Protein AF-A0A817HCJ9-F1 (afdb_monomer_lite)

Secondary structure (DSSP, 8-state):
--HHHHHHHHHHHHHTTS------TTS-----SSSEEE-TTTHHHHHS--TTSSS----EEEEEEE-TT-HHHHHHHHHHHHHHHHHGGGTTTEEEEEEE--SHHHHTSGGG--SSS-EEEEEEE-SS-EEEEEEPPPPPTT--HHHHHHHHHHHHHHHHHHHHGGGSS----B--SSHHHHHHHS-TT-SEEEEEE-S-HHHHHHHHHHTTTTTTTS-EEEE-GGG-SSSS-EEEEEEE-TT--EEEEE--TTTHHHHHHHHHHHGGGSSSSSGGG-TT-PPPHHHHHHHHHHHIIIIIHHHTTTTHHHHHHHHHHHHHH----HHHHHHHHHHHHHHHT-S---HHHHHHHHHH-TT-

pLDDT: mean 71.86, std 16.97, range [31.81, 92.81]

Structure (mmCIF, N/CA/C/O backbone):
data_AF-A0A817HCJ9-F1
#
_entry.id   AF-A0A817HCJ9-F1
#
loop_
_atom_site.group_PDB
_atom_site.id
_atom_site.type_symbol
_atom_site.label_atom_id
_atom_site.label_alt_id
_atom_site.label_comp_id
_atom_site.label_asym_id
_atom_site.label_entity_id
_atom_site.label_seq_id
_atom_site.pdbx_PDB_ins_code
_atom_site.Cartn_x
_atom_site.Cartn_y
_atom_site.Cartn_z
_atom_site.occupancy
_atom_site.B_iso_or_equiv
_atom_site.auth_seq_id
_atom_site.auth_comp_id
_atom_site.auth_asym_id
_atom_site.auth_atom_id
_atom_site.pdbx_PDB_model_num
ATOM 1 N N . MET A 1 1 ? 49.717 -0.909 -17.049 1.00 44.56 1 MET A N 1
ATOM 2 C CA . MET A 1 1 ? 48.662 -1.810 -17.573 1.00 44.56 1 MET A CA 1
ATOM 3 C C . MET A 1 1 ? 47.883 -2.599 -16.501 1.00 44.56 1 MET A C 1
ATOM 5 O O . MET A 1 1 ? 47.012 -3.367 -16.873 1.00 44.56 1 MET A O 1
ATOM 9 N N . GLN A 1 2 ? 48.100 -2.386 -15.190 1.00 41.34 2 GLN A N 1
ATOM 10 C CA . GLN A 1 2 ? 47.362 -3.084 -14.110 1.00 41.34 2 GLN A CA 1
ATOM 11 C C . GLN A 1 2 ? 46.260 -2.248 -13.424 1.00 41.34 2 GLN A C 1
ATOM 13 O O . GLN A 1 2 ? 45.377 -2.814 -12.793 1.00 41.34 2 GLN A O 1
ATOM 18 N N . PHE A 1 3 ? 46.250 -0.920 -13.587 1.00 32.62 3 PHE A N 1
ATOM 19 C CA . PHE A 1 3 ? 45.269 -0.038 -12.930 1.00 32.62 3 PHE A CA 1
ATOM 20 C C . PHE A 1 3 ? 43.887 0.013 -13.615 1.00 32.62 3 PHE A C 1
ATOM 22 O O . PHE A 1 3 ? 42.903 0.369 -12.975 1.00 32.62 3 PHE A O 1
ATOM 29 N N . SER A 1 4 ? 43.783 -0.389 -14.887 1.00 42.19 4 SER A N 1
ATOM 30 C CA . SER A 1 4 ? 42.514 -0.393 -15.643 1.00 42.19 4 SER A CA 1
ATOM 31 C C . SER A 1 4 ? 41.605 -1.580 -15.282 1.00 42.19 4 SER A C 1
ATOM 33 O O . SER A 1 4 ? 40.386 -1.431 -15.230 1.00 42.19 4 SER A O 1
ATOM 35 N N . TYR A 1 5 ? 42.188 -2.727 -14.919 1.00 38.84 5 TYR A N 1
ATOM 36 C CA . TYR A 1 5 ? 41.435 -3.923 -14.523 1.00 38.84 5 TYR A CA 1
ATOM 37 C C . TYR A 1 5 ? 40.750 -3.787 -13.156 1.00 38.84 5 TYR A C 1
ATOM 39 O O . TYR A 1 5 ? 39.722 -4.417 -12.932 1.00 38.84 5 TYR A O 1
ATOM 47 N N . PHE A 1 6 ? 41.274 -2.937 -12.265 1.00 39.81 6 PHE A N 1
ATOM 48 C CA . PHE A 1 6 ? 40.713 -2.732 -10.925 1.00 39.81 6 PHE A CA 1
ATOM 49 C C . PHE A 1 6 ? 39.457 -1.840 -10.935 1.00 39.81 6 PHE A C 1
ATOM 51 O O . PHE A 1 6 ? 38.554 -2.020 -10.126 1.00 39.81 6 PHE A O 1
ATOM 58 N N . 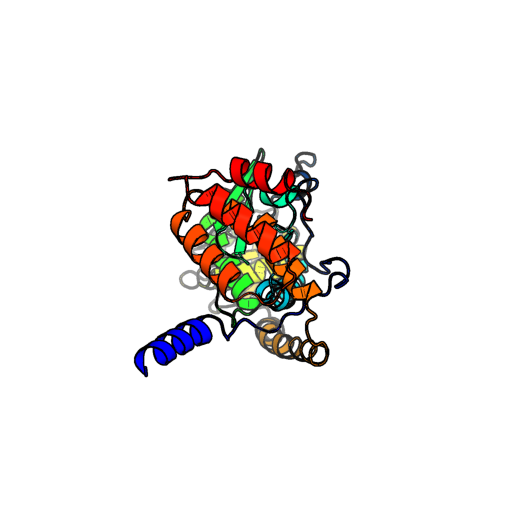TYR A 1 7 ? 39.362 -0.905 -11.888 1.00 43.62 7 TYR A N 1
ATOM 59 C CA . TYR A 1 7 ? 38.146 -0.111 -12.101 1.00 43.62 7 TYR A CA 1
ATOM 60 C C . TYR A 1 7 ? 37.065 -0.911 -12.835 1.00 43.62 7 TYR A C 1
ATOM 62 O O . TYR A 1 7 ? 35.894 -0.830 -12.473 1.00 43.62 7 TYR A O 1
ATOM 70 N N . LEU A 1 8 ? 37.457 -1.742 -13.808 1.00 41.44 8 LEU A N 1
ATOM 71 C CA . LEU A 1 8 ? 36.542 -2.653 -14.498 1.00 41.44 8 LEU A CA 1
ATOM 72 C C . LEU A 1 8 ? 35.922 -3.679 -13.544 1.00 41.44 8 LEU A C 1
ATOM 74 O O . LEU A 1 8 ? 34.732 -3.943 -13.662 1.00 41.44 8 LEU A O 1
ATOM 78 N N . SER A 1 9 ? 36.664 -4.196 -12.559 1.00 40.75 9 SER A N 1
ATOM 79 C CA . SER A 1 9 ? 36.116 -5.116 -11.555 1.00 40.75 9 SER A CA 1
ATOM 80 C C . SER A 1 9 ? 35.215 -4.432 -10.523 1.00 40.75 9 SER A C 1
ATOM 82 O O . SER A 1 9 ? 34.248 -5.046 -10.092 1.00 40.75 9 SER A O 1
ATOM 84 N N . ILE A 1 10 ? 35.447 -3.164 -10.166 1.00 40.31 10 ILE A N 1
ATOM 85 C CA . ILE A 1 10 ? 34.551 -2.409 -9.268 1.00 40.31 10 ILE A CA 1
ATOM 86 C C . ILE A 1 10 ? 33.251 -2.010 -9.984 1.00 40.31 10 ILE A C 1
ATOM 88 O O . ILE A 1 10 ? 32.178 -2.120 -9.397 1.00 40.31 10 ILE A O 1
ATOM 92 N N . VAL A 1 11 ? 33.309 -1.635 -11.267 1.00 44.16 11 VAL A N 1
ATOM 93 C CA . VAL A 1 11 ? 32.104 -1.372 -12.076 1.00 44.16 11 VAL A CA 1
ATOM 94 C C . VAL A 1 11 ? 31.343 -2.672 -12.356 1.00 44.16 11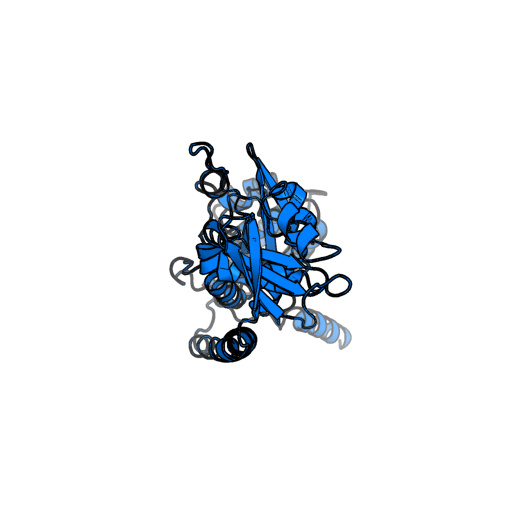 VAL A C 1
ATOM 96 O O . VAL A 1 11 ? 30.121 -2.689 -12.240 1.00 44.16 11 VAL A O 1
ATOM 99 N N . PHE A 1 12 ? 32.035 -3.790 -12.611 1.00 37.22 12 PHE A N 1
ATOM 100 C CA . PHE A 1 12 ? 31.374 -5.093 -12.709 1.00 37.22 12 PHE A CA 1
ATOM 101 C C . PHE A 1 12 ? 30.777 -5.538 -11.371 1.00 37.22 12 PHE A C 1
ATOM 103 O O . PHE A 1 12 ? 29.656 -6.012 -11.379 1.00 37.22 12 PHE A O 1
ATOM 110 N N . LEU A 1 13 ? 31.435 -5.348 -10.223 1.00 34.91 13 LEU A N 1
ATOM 111 C CA . LEU A 1 13 ? 30.906 -5.769 -8.914 1.00 34.91 13 LEU A CA 1
ATOM 112 C C . LEU A 1 13 ? 29.758 -4.886 -8.396 1.00 34.91 13 LEU A C 1
ATOM 114 O O . LEU A 1 13 ? 28.916 -5.368 -7.640 1.00 34.91 13 LEU A O 1
ATOM 118 N N . LEU A 1 14 ? 29.669 -3.628 -8.839 1.00 35.41 14 LEU A N 1
ATOM 119 C CA . LEU A 1 14 ? 28.511 -2.765 -8.571 1.00 35.41 14 LEU A CA 1
ATOM 120 C C . LEU A 1 14 ? 27.296 -3.091 -9.464 1.00 35.41 14 LEU A C 1
ATOM 122 O O . LEU A 1 14 ? 26.185 -2.680 -9.135 1.00 35.41 14 LEU A O 1
ATOM 126 N N . PHE A 1 15 ? 27.473 -3.877 -10.535 1.00 36.66 15 PHE A N 1
ATOM 127 C CA . PHE A 1 15 ? 26.394 -4.311 -11.438 1.00 36.66 15 PHE A CA 1
ATOM 128 C C . PHE A 1 15 ? 26.183 -5.842 -11.507 1.00 36.66 15 PHE A C 1
ATOM 130 O O . PHE A 1 15 ? 25.141 -6.295 -11.983 1.00 36.66 15 PHE A O 1
ATOM 137 N N . SER A 1 16 ? 27.094 -6.670 -10.985 1.00 33.31 16 SER A N 1
ATOM 138 C CA . SER A 1 16 ? 27.064 -8.138 -11.115 1.00 33.31 16 SER A CA 1
ATOM 139 C C . SER A 1 16 ? 26.059 -8.830 -10.200 1.00 33.31 16 SER A C 1
ATOM 141 O O . SER A 1 16 ? 25.868 -10.036 -10.312 1.00 33.31 16 SER A O 1
ATOM 143 N N . SER A 1 17 ? 25.369 -8.103 -9.322 1.00 34.28 17 SER A N 1
ATOM 144 C CA . SER A 1 17 ? 24.214 -8.643 -8.594 1.00 34.28 17 SER A CA 1
ATOM 145 C C . SER A 1 17 ? 22.912 -8.601 -9.409 1.00 34.28 17 SER A C 1
ATOM 147 O O . SER A 1 17 ? 21.870 -9.027 -8.912 1.00 34.28 17 SER A O 1
ATOM 149 N N . SER A 1 18 ? 22.947 -8.111 -10.658 1.00 40.41 18 SER A N 1
ATOM 150 C CA . SER A 1 18 ? 21.739 -7.912 -11.478 1.00 40.41 18 SER A CA 1
ATOM 151 C C . SER A 1 18 ? 21.724 -8.627 -12.835 1.00 40.41 18 SER A C 1
ATOM 153 O O . SER A 1 18 ? 20.709 -8.574 -13.526 1.00 40.41 18 SER A O 1
ATOM 155 N N . TRP A 1 19 ? 22.778 -9.349 -13.220 1.00 36.41 19 TRP A N 1
ATOM 156 C CA . TRP A 1 19 ? 22.837 -10.004 -14.531 1.00 36.41 19 TRP A CA 1
ATOM 157 C C . TRP A 1 19 ? 22.475 -11.484 -14.438 1.00 36.41 19 TRP A C 1
ATOM 159 O O . TRP A 1 19 ? 23.314 -12.329 -14.153 1.00 36.41 19 TRP A O 1
ATOM 169 N N . THR A 1 20 ? 21.191 -11.777 -14.636 1.00 31.81 20 THR A N 1
ATOM 170 C CA . THR A 1 20 ? 20.653 -12.954 -15.354 1.00 31.81 20 THR A CA 1
ATOM 171 C C . THR A 1 20 ? 19.125 -12.894 -15.288 1.00 31.81 20 THR A C 1
ATOM 173 O O . THR A 1 20 ? 18.481 -13.627 -14.547 1.00 31.81 20 THR A O 1
ATOM 176 N N . TYR A 1 21 ? 18.518 -11.995 -16.061 1.00 39.00 21 TYR A N 1
ATOM 177 C CA . TYR A 1 21 ? 17.089 -12.083 -16.362 1.00 39.00 21 TYR A CA 1
ATOM 178 C C . TYR A 1 21 ? 16.913 -11.893 -17.863 1.00 39.00 21 TYR A C 1
ATOM 180 O O . TYR A 1 21 ? 16.885 -10.776 -18.366 1.00 39.00 21 TYR A O 1
ATOM 188 N N . VAL A 1 22 ? 16.857 -13.027 -18.562 1.00 33.59 22 VAL A N 1
ATOM 189 C CA . VAL A 1 22 ? 16.375 -13.126 -19.940 1.00 33.59 22 VAL A CA 1
ATOM 190 C C . VAL A 1 22 ? 14.963 -12.542 -19.970 1.00 33.59 22 VAL A C 1
ATOM 192 O O . VAL A 1 22 ? 14.097 -12.974 -19.202 1.00 33.59 22 VAL A O 1
ATOM 195 N N . VAL A 1 23 ? 14.740 -11.532 -20.808 1.00 37.59 23 VAL A N 1
ATOM 196 C CA . VAL A 1 23 ? 13.413 -10.968 -21.054 1.00 37.59 23 VAL A CA 1
ATOM 197 C C . VAL A 1 23 ? 12.694 -11.931 -21.986 1.00 37.59 23 VAL A C 1
ATOM 199 O O . VAL A 1 23 ? 12.793 -11.826 -23.197 1.00 37.59 23 VAL A O 1
ATOM 202 N N . ASN A 1 24 ? 11.985 -12.905 -21.419 1.00 31.98 24 ASN A N 1
ATOM 203 C CA . ASN A 1 24 ? 11.045 -13.681 -22.209 1.00 31.98 24 ASN A CA 1
ATOM 204 C C . ASN A 1 24 ? 9.806 -12.802 -22.431 1.00 31.98 24 ASN A C 1
ATOM 206 O O . ASN A 1 24 ? 9.039 -12.544 -21.500 1.00 31.98 24 ASN A O 1
ATOM 210 N N . GLU A 1 25 ? 9.620 -12.324 -23.661 1.00 39.34 25 GLU A N 1
ATOM 211 C CA . GLU A 1 25 ? 8.491 -11.483 -24.097 1.00 39.34 25 GLU A CA 1
ATOM 212 C C . GLU A 1 25 ? 7.127 -12.213 -23.991 1.00 39.34 25 GLU A C 1
ATOM 214 O O . GLU A 1 25 ? 6.066 -11.632 -24.208 1.00 39.34 25 GLU A O 1
ATOM 219 N N . GLN A 1 26 ? 7.134 -13.488 -23.574 1.00 38.06 26 GLN A N 1
ATOM 220 C CA . GLN A 1 26 ? 5.953 -14.316 -23.311 1.00 38.06 26 GLN A CA 1
ATOM 221 C C . GLN A 1 26 ? 5.779 -14.765 -21.844 1.00 38.06 26 GLN A C 1
ATOM 223 O O . GLN A 1 26 ? 5.042 -15.720 -21.586 1.00 38.06 26 GLN A O 1
ATOM 228 N N . ASP A 1 27 ? 6.370 -14.078 -20.856 1.00 42.75 27 ASP A N 1
ATOM 229 C CA . ASP A 1 27 ? 5.940 -14.224 -19.453 1.00 42.75 27 ASP A CA 1
ATOM 230 C C . ASP A 1 27 ? 4.506 -13.671 -19.313 1.00 42.75 27 ASP A C 1
ATOM 232 O O . ASP A 1 27 ? 4.279 -12.486 -19.066 1.00 42.75 27 ASP A O 1
ATOM 236 N N . GLY A 1 28 ? 3.529 -14.547 -19.561 1.00 44.19 28 GLY A N 1
ATOM 237 C CA . GLY A 1 28 ? 2.114 -14.242 -19.722 1.00 44.19 28 GLY A CA 1
ATOM 238 C C . GLY A 1 28 ? 1.558 -13.248 -18.708 1.00 44.19 28 GLY A C 1
ATOM 239 O O . GLY A 1 28 ? 1.819 -13.356 -17.514 1.00 44.19 28 GLY A O 1
ATOM 240 N N . LYS A 1 29 ? 0.763 -12.298 -19.225 1.00 52.66 29 LYS A N 1
ATOM 241 C CA . LYS A 1 29 ? -0.114 -11.353 -18.508 1.00 52.66 29 LYS A CA 1
ATOM 242 C C . LYS A 1 29 ? 0.184 -11.264 -17.014 1.00 52.66 29 LYS A C 1
ATOM 244 O O . LYS A 1 29 ? -0.334 -12.059 -16.223 1.00 52.66 29 LYS A O 1
ATOM 249 N N . TRP A 1 30 ? 0.956 -10.247 -16.637 1.00 67.25 30 TRP A N 1
ATOM 250 C CA . TRP A 1 30 ? 1.133 -9.864 -15.244 1.00 67.25 30 TRP A CA 1
ATOM 251 C C . TRP A 1 30 ? -0.237 -9.767 -14.567 1.00 67.25 30 TRP A C 1
ATOM 253 O O . TRP A 1 30 ? -1.057 -8.898 -14.870 1.00 67.25 30 TRP A O 1
ATOM 263 N N . SER A 1 31 ? -0.520 -10.755 -13.726 1.00 78.81 31 SER A N 1
ATOM 264 C CA . SER A 1 31 ? -1.830 -10.969 -13.132 1.00 78.81 31 SER A CA 1
ATOM 265 C C . SER A 1 31 ? -1.696 -10.983 -11.626 1.00 78.81 31 SER A C 1
ATOM 267 O O . SER A 1 31 ? -0.705 -11.465 -11.062 1.00 78.81 31 SER A O 1
ATOM 269 N N . TRP A 1 3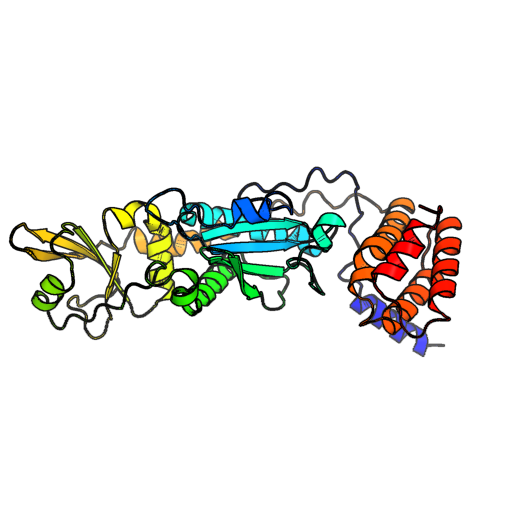2 ? -2.701 -10.400 -10.990 1.00 83.19 32 TRP A N 1
ATOM 270 C CA . TRP A 1 32 ? -2.777 -10.279 -9.551 1.00 83.19 32 TRP A CA 1
ATOM 271 C C . TRP A 1 32 ? -3.924 -11.132 -9.033 1.00 83.19 32 TRP A C 1
ATOM 273 O O . TRP A 1 32 ? -5.047 -11.013 -9.523 1.00 83.19 32 TRP A O 1
ATOM 283 N N . SER A 1 33 ? -3.624 -12.002 -8.074 1.00 85.69 33 SER A N 1
ATOM 284 C CA . SER A 1 33 ? -4.602 -12.918 -7.487 1.00 85.69 33 SER A CA 1
ATOM 285 C C . SER A 1 33 ? -5.322 -12.270 -6.309 1.00 85.69 33 SER A C 1
ATOM 287 O O . SER A 1 33 ? -6.540 -12.384 -6.195 1.00 85.69 33 SER A O 1
ATOM 289 N N . ASN A 1 34 ? -4.579 -11.575 -5.444 1.00 85.06 34 ASN A N 1
ATOM 290 C CA . ASN A 1 34 ? -5.110 -10.984 -4.214 1.00 85.06 34 ASN A CA 1
ATOM 291 C C . ASN A 1 34 ? -5.080 -9.451 -4.229 1.00 85.06 34 ASN A C 1
ATOM 293 O O . ASN A 1 34 ? -5.933 -8.814 -3.609 1.00 85.06 34 ASN A O 1
ATOM 297 N N . ALA A 1 35 ? -4.122 -8.838 -4.931 1.00 89.88 35 ALA A N 1
ATOM 298 C CA . ALA A 1 35 ? -4.092 -7.388 -5.115 1.00 89.88 35 ALA A CA 1
ATOM 299 C C . ALA A 1 35 ? -4.963 -6.967 -6.309 1.00 89.88 35 ALA A C 1
ATOM 301 O O . ALA A 1 35 ? -5.049 -7.662 -7.319 1.00 89.88 35 ALA A O 1
ATOM 302 N N . LYS A 1 36 ? -5.593 -5.792 -6.240 1.00 90.94 36 LYS A N 1
ATOM 303 C CA . LYS A 1 36 ? -6.311 -5.247 -7.399 1.00 90.94 36 LYS A CA 1
ATOM 304 C C . LYS A 1 36 ? -5.322 -4.681 -8.417 1.00 90.94 36 LYS A C 1
ATOM 306 O O . LYS A 1 36 ? -4.589 -3.749 -8.095 1.00 90.94 36 LYS A O 1
ATOM 311 N N . HIS A 1 37 ? -5.366 -5.165 -9.657 1.00 90.81 37 HIS A N 1
ATOM 312 C CA . HIS A 1 37 ? -4.627 -4.532 -10.749 1.00 90.81 37 HIS A CA 1
ATOM 313 C C . HIS A 1 37 ? -5.275 -3.187 -11.114 1.00 90.81 37 HIS A C 1
ATOM 315 O O . HIS A 1 37 ? -6.415 -3.123 -11.588 1.00 90.81 37 HIS A O 1
ATOM 321 N N . LEU A 1 38 ? -4.552 -2.107 -10.848 1.00 89.25 38 LEU A N 1
ATOM 322 C CA . LEU A 1 38 ? -4.937 -0.742 -11.154 1.00 89.25 38 LEU A CA 1
ATOM 323 C C . LEU A 1 38 ? -4.310 -0.309 -12.478 1.00 89.25 38 LEU A C 1
ATOM 325 O O . LEU A 1 38 ? -3.161 -0.618 -12.775 1.00 89.25 38 LEU A O 1
ATOM 329 N N . THR A 1 39 ? -5.092 0.421 -13.258 1.00 87.62 39 THR A N 1
ATOM 330 C CA . THR A 1 39 ? -4.718 0.980 -14.555 1.00 87.62 39 THR A CA 1
ATOM 331 C C . THR A 1 39 ? -5.157 2.434 -14.604 1.00 87.62 39 THR A C 1
ATOM 333 O O . THR A 1 39 ? -6.020 2.856 -13.831 1.00 87.62 39 THR A O 1
ATOM 336 N N . ARG A 1 40 ? -4.644 3.202 -15.567 1.00 84.38 40 ARG A N 1
ATOM 337 C CA . ARG A 1 40 ? -5.089 4.585 -15.783 1.00 84.38 40 ARG A CA 1
ATOM 338 C C . ARG A 1 40 ? -6.610 4.704 -15.940 1.00 84.38 40 ARG A C 1
ATOM 340 O O . ARG A 1 40 ? -7.216 5.615 -15.386 1.00 84.38 40 ARG A O 1
ATOM 347 N N . SER A 1 41 ? -7.238 3.760 -16.644 1.00 84.56 41 SER A N 1
ATOM 348 C CA . SER A 1 41 ? -8.686 3.769 -16.890 1.00 84.56 41 SER A CA 1
ATOM 349 C C . SER A 1 41 ? -9.520 3.454 -15.648 1.00 84.56 41 SER A C 1
ATOM 351 O O . SER A 1 41 ? -10.613 3.996 -15.492 1.00 84.56 41 SER A O 1
ATOM 353 N N . ASN A 1 42 ? -9.025 2.599 -14.747 1.00 86.06 42 ASN A N 1
ATOM 354 C CA . ASN A 1 42 ? -9.781 2.179 -13.569 1.00 86.06 42 ASN A CA 1
ATOM 355 C C . ASN A 1 42 ? -9.372 2.907 -12.277 1.00 86.06 42 ASN A C 1
ATOM 357 O O . ASN A 1 42 ? -10.099 2.791 -11.287 1.00 86.06 42 ASN A O 1
ATOM 361 N N . TRP A 1 43 ? -8.272 3.667 -12.285 1.00 85.12 43 TRP A N 1
ATOM 362 C CA . TRP A 1 43 ? -7.692 4.360 -11.131 1.00 85.12 43 TRP A CA 1
ATOM 363 C C . TRP A 1 43 ? -8.740 5.157 -10.354 1.00 85.12 43 TRP A C 1
ATOM 365 O O . TRP A 1 43 ? -9.075 4.843 -9.209 1.00 85.12 43 TRP A O 1
ATOM 375 N N . THR A 1 44 ? -9.350 6.135 -11.022 1.00 81.56 44 THR A N 1
ATOM 376 C CA . THR A 1 44 ? -10.315 7.048 -10.411 1.00 81.56 44 THR A CA 1
ATOM 377 C C . THR A 1 44 ? -11.552 6.311 -9.903 1.00 81.56 44 THR A C 1
ATOM 379 O O . THR A 1 44 ? -12.012 6.570 -8.795 1.00 81.56 44 THR A O 1
ATOM 382 N N . SER A 1 45 ? -12.079 5.361 -10.682 1.00 81.12 45 SER A N 1
ATOM 383 C CA . SER A 1 45 ? -13.251 4.566 -10.286 1.00 81.12 45 SER A CA 1
ATOM 384 C C . SER A 1 45 ? -12.970 3.620 -9.111 1.00 81.12 45 SER A C 1
ATOM 386 O O . SER A 1 45 ? -13.872 3.300 -8.343 1.00 81.12 45 SER A O 1
ATOM 388 N N . SER A 1 46 ? -11.719 3.178 -8.956 1.00 82.44 46 SER A N 1
ATOM 389 C CA . SER A 1 46 ? -11.312 2.240 -7.911 1.00 82.44 46 SER A CA 1
ATOM 390 C C . SER A 1 46 ? -11.068 2.940 -6.583 1.00 82.44 46 SER A C 1
ATOM 392 O O . SER A 1 46 ? -11.447 2.405 -5.540 1.00 82.44 46 SER A O 1
ATOM 394 N N . LEU A 1 47 ? -10.428 4.111 -6.624 1.00 79.00 47 LEU A N 1
ATOM 395 C CA . LEU A 1 47 ? -9.996 4.817 -5.425 1.00 79.00 47 LEU A CA 1
ATOM 396 C C . LEU A 1 47 ? -11.022 5.827 -4.892 1.00 79.00 47 LEU A C 1
ATOM 398 O O . LEU A 1 47 ? -10.966 6.149 -3.705 1.00 79.00 47 LEU A O 1
ATOM 402 N N . LYS A 1 48 ? -11.960 6.320 -5.713 1.00 69.75 48 LYS A N 1
ATOM 403 C CA . LYS A 1 48 ? -12.999 7.247 -5.236 1.00 69.75 48 LYS A CA 1
ATOM 404 C C . LYS A 1 48 ? -13.892 6.601 -4.175 1.00 69.75 48 LYS A C 1
ATOM 406 O O . LYS A 1 48 ? -14.303 5.444 -4.287 1.00 69.75 48 LYS A O 1
ATOM 411 N N . ALA A 1 49 ? -14.234 7.398 -3.167 1.00 58.53 49 ALA A N 1
ATOM 412 C CA . ALA A 1 49 ? -15.292 7.080 -2.223 1.00 58.53 49 ALA A CA 1
ATOM 413 C C . ALA A 1 49 ? -16.626 6.983 -2.981 1.00 58.53 49 ALA A C 1
ATOM 415 O O . ALA A 1 49 ? -16.969 7.876 -3.756 1.00 58.53 49 ALA A O 1
ATOM 416 N N . ASN A 1 50 ? -17.374 5.894 -2.804 1.00 52.06 50 ASN A N 1
ATOM 417 C CA . ASN A 1 50 ? -18.680 5.777 -3.444 1.00 52.06 50 ASN A CA 1
ATOM 418 C C . ASN A 1 50 ? -19.681 6.671 -2.689 1.00 52.06 50 ASN A C 1
ATOM 420 O O . ASN A 1 50 ? -20.079 6.345 -1.572 1.00 52.06 50 ASN A O 1
ATOM 424 N N . ASN A 1 51 ? -20.061 7.802 -3.290 1.00 46.44 51 ASN A N 1
ATOM 425 C CA . ASN A 1 51 ? -20.981 8.788 -2.702 1.00 46.44 51 ASN A CA 1
ATOM 426 C C . ASN A 1 51 ? -22.462 8.355 -2.770 1.00 46.44 51 ASN A C 1
ATOM 428 O O . ASN A 1 51 ? -23.325 9.033 -2.222 1.00 46.44 51 ASN A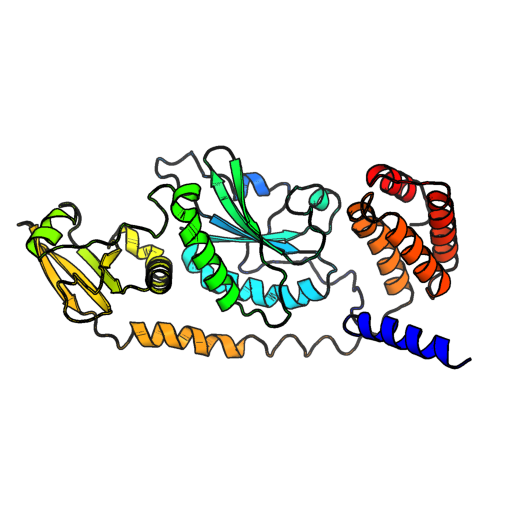 O 1
ATOM 432 N N . ASN A 1 52 ? -22.770 7.223 -3.415 1.00 46.66 52 ASN A N 1
ATOM 433 C CA . ASN A 1 52 ? -24.148 6.809 -3.712 1.00 46.66 52 ASN A CA 1
ATOM 434 C C . ASN A 1 52 ? -24.846 6.038 -2.581 1.00 46.66 52 ASN A C 1
ATOM 436 O O . ASN A 1 52 ? -26.000 5.643 -2.721 1.00 46.66 52 ASN A O 1
ATOM 440 N N . SER A 1 53 ? -24.179 5.823 -1.449 1.00 43.16 53 SER A N 1
ATOM 441 C CA . SER A 1 53 ? -24.799 5.249 -0.255 1.00 43.16 53 SER A CA 1
ATOM 442 C C . SER A 1 53 ? -24.530 6.153 0.935 1.00 43.16 53 SER A C 1
ATOM 444 O O . SER A 1 53 ? -23.382 6.511 1.183 1.00 43.16 53 SER A O 1
ATOM 446 N N . SER A 1 54 ? -25.559 6.443 1.728 1.00 40.47 54 SER A N 1
ATOM 447 C CA . SER A 1 54 ? -25.549 7.194 2.999 1.00 40.47 54 SER A CA 1
ATOM 448 C C . SER A 1 54 ? -24.615 6.637 4.100 1.00 40.47 54 SER A C 1
ATOM 450 O O . SER A 1 54 ? -24.676 7.048 5.257 1.00 40.47 54 SER A O 1
ATOM 452 N N . LYS A 1 55 ? -23.711 5.718 3.745 1.00 45.19 55 LYS A N 1
ATOM 453 C CA . LYS A 1 55 ? -22.546 5.254 4.499 1.00 45.19 55 LYS A CA 1
ATOM 454 C C . LYS A 1 55 ? -21.332 5.347 3.576 1.00 45.19 55 LYS A C 1
ATOM 456 O O . LYS A 1 55 ? -21.104 4.466 2.751 1.00 45.19 55 LYS A O 1
ATOM 461 N N . ILE A 1 56 ? -20.568 6.427 3.698 1.00 49.88 56 ILE A N 1
ATOM 462 C CA . ILE A 1 56 ? -19.345 6.601 2.919 1.00 49.88 56 ILE A CA 1
ATOM 463 C C . ILE A 1 56 ? -18.289 5.629 3.465 1.00 49.88 56 ILE A C 1
ATOM 465 O O . ILE A 1 56 ? -17.761 5.813 4.561 1.00 49.88 56 ILE A O 1
ATOM 469 N N . HIS A 1 57 ? -18.007 4.561 2.719 1.00 53.22 57 HIS A N 1
ATOM 470 C CA . HIS A 1 57 ? -16.916 3.636 3.022 1.00 53.22 57 HIS A CA 1
ATOM 471 C C . HIS A 1 57 ? -15.634 4.126 2.346 1.00 53.22 57 HIS A C 1
ATOM 473 O O . HIS A 1 57 ? -15.302 3.737 1.227 1.00 53.22 57 HIS A O 1
ATOM 479 N N . HIS A 1 58 ? -14.925 5.006 3.043 1.00 70.44 58 HIS A N 1
ATOM 480 C CA . HIS A 1 58 ? -13.532 5.324 2.764 1.00 70.44 58 HIS A CA 1
ATOM 481 C C . HIS A 1 58 ? -12.704 4.078 3.092 1.00 70.44 58 HIS A C 1
ATOM 483 O O . HIS A 1 58 ? -12.783 3.602 4.214 1.00 70.44 58 HIS A O 1
ATOM 489 N N . ALA A 1 59 ? -11.982 3.500 2.135 1.00 78.50 59 ALA A N 1
ATOM 490 C CA . ALA A 1 59 ? -10.945 2.506 2.405 1.00 78.50 59 ALA A CA 1
ATOM 491 C C . ALA A 1 59 ? -9.632 3.021 1.816 1.00 78.50 59 ALA A C 1
ATOM 493 O O . ALA A 1 59 ? -9.601 3.466 0.668 1.00 78.50 59 ALA A O 1
ATOM 494 N N . VAL A 1 60 ? -8.566 2.980 2.603 1.00 84.06 60 VAL A N 1
ATOM 495 C CA . VAL A 1 60 ? -7.229 3.410 2.199 1.00 84.06 60 VAL A CA 1
ATOM 496 C C . VAL A 1 60 ? -6.633 2.351 1.315 1.00 84.06 60 VAL A C 1
ATOM 498 O O . VAL A 1 60 ? -6.824 1.152 1.516 1.00 84.06 60 VAL A O 1
ATOM 501 N N . TRP A 1 61 ? -5.901 2.830 0.330 1.00 88.38 61 TRP A N 1
ATOM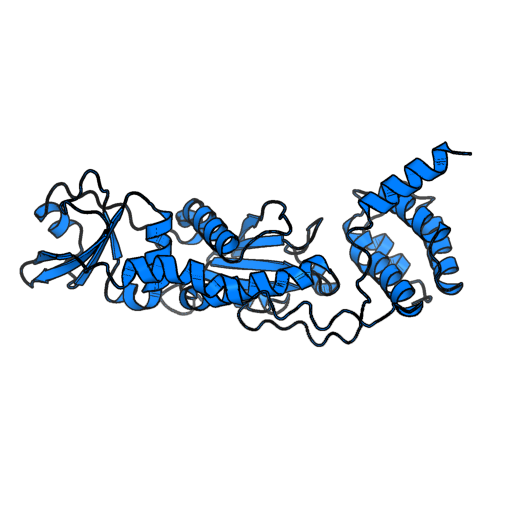 502 C CA . TRP A 1 61 ? -5.259 2.002 -0.656 1.00 88.38 61 TRP A CA 1
ATOM 503 C C . TRP A 1 61 ? -3.774 1.896 -0.362 1.00 88.38 61 TRP A C 1
ATOM 505 O O . TRP A 1 61 ? -3.088 2.910 -0.269 1.00 88.38 61 TRP A O 1
ATOM 515 N N . PHE A 1 62 ? -3.281 0.670 -0.251 1.00 90.62 62 PHE A N 1
ATOM 516 C CA . PHE A 1 62 ? -1.860 0.373 -0.358 1.00 90.62 62 PHE A CA 1
ATOM 517 C C . PHE A 1 62 ? -1.594 -0.043 -1.790 1.00 90.62 62 PHE A C 1
ATOM 519 O O . PHE A 1 62 ? -2.183 -1.013 -2.265 1.00 90.62 62 PHE A O 1
ATOM 526 N N . ILE A 1 63 ? -0.766 0.713 -2.497 1.00 91.62 63 ILE A N 1
ATOM 527 C CA . ILE A 1 63 ? -0.562 0.527 -3.930 1.00 91.62 63 ILE A CA 1
ATOM 528 C C . ILE A 1 63 ? 0.904 0.272 -4.191 1.00 91.62 63 ILE A C 1
ATOM 530 O O . ILE A 1 63 ? 1.742 1.094 -3.841 1.00 91.62 63 ILE A O 1
ATOM 534 N N . TYR A 1 64 ? 1.181 -0.872 -4.802 1.00 91.06 64 TYR A N 1
ATOM 535 C CA . TYR A 1 64 ? 2.499 -1.266 -5.262 1.00 91.06 64 TYR A CA 1
ATOM 536 C C . TYR A 1 64 ? 2.740 -0.795 -6.691 1.00 91.06 64 TYR A C 1
ATOM 538 O O . TYR A 1 64 ? 2.033 -1.196 -7.615 1.00 91.06 64 TYR A O 1
ATOM 546 N N . ASN A 1 65 ? 3.748 0.047 -6.863 1.00 89.44 65 ASN A N 1
ATOM 547 C CA . ASN A 1 65 ? 4.139 0.621 -8.140 1.00 89.44 65 ASN A CA 1
ATOM 548 C C . ASN A 1 65 ? 5.338 -0.158 -8.645 1.00 89.44 65 ASN A C 1
ATOM 550 O O . ASN A 1 65 ? 6.328 -0.346 -7.930 1.00 89.44 65 ASN A O 1
ATOM 554 N N . TYR A 1 66 ? 5.227 -0.657 -9.864 1.00 86.25 66 TYR A N 1
ATOM 555 C CA . TYR A 1 66 ? 6.126 -1.682 -10.362 1.00 86.25 66 TYR A CA 1
ATOM 556 C C . TYR A 1 66 ? 6.238 -1.624 -11.882 1.00 86.25 66 TYR A C 1
ATOM 558 O O . TYR A 1 66 ? 5.459 -0.946 -12.544 1.00 86.25 66 TYR A O 1
ATOM 566 N N . LEU A 1 67 ? 7.246 -2.309 -12.418 1.00 83.38 67 LEU A N 1
ATOM 567 C CA . LEU A 1 67 ? 7.579 -2.324 -13.842 1.00 83.38 67 LEU A CA 1
ATOM 568 C C . LEU A 1 67 ? 7.680 -3.765 -14.359 1.00 83.38 67 LEU A C 1
ATOM 570 O O . LEU A 1 67 ? 8.421 -4.556 -13.772 1.00 83.38 67 LEU A O 1
ATOM 574 N N . ASN A 1 68 ? 6.942 -4.132 -15.412 1.00 80.31 68 ASN A N 1
ATOM 575 C CA . ASN A 1 68 ? 6.725 -5.542 -15.828 1.00 80.31 68 ASN A CA 1
ATOM 576 C C . ASN A 1 68 ? 7.961 -6.336 -16.219 1.00 80.31 68 ASN A C 1
ATOM 578 O O . ASN A 1 68 ? 8.017 -7.557 -16.044 1.00 80.31 68 ASN A O 1
ATOM 582 N N . TYR A 1 69 ? 9.003 -5.620 -16.591 1.00 72.94 69 TYR A N 1
ATOM 583 C CA . TYR A 1 69 ? 10.319 -6.133 -16.925 1.00 72.94 69 TYR A CA 1
ATOM 584 C C . TYR A 1 69 ? 11.301 -6.108 -15.738 1.00 72.94 69 TYR A C 1
ATOM 586 O O . TYR A 1 69 ? 12.325 -6.785 -15.775 1.00 72.94 69 TYR A O 1
ATOM 594 N N . CYS A 1 70 ? 11.019 -5.369 -14.660 1.00 74.88 70 CYS A N 1
ATOM 595 C CA . CYS A 1 70 ? 11.946 -5.181 -13.542 1.00 74.88 70 CYS A CA 1
ATOM 596 C C . CYS A 1 70 ? 12.142 -6.484 -12.749 1.00 74.88 70 CYS A C 1
ATOM 598 O O . CYS A 1 70 ? 11.237 -6.975 -12.069 1.00 74.88 70 CYS A O 1
ATOM 600 N N . GLY A 1 71 ? 13.364 -7.029 -12.780 1.00 67.94 71 GLY A N 1
ATOM 601 C CA . GLY A 1 71 ? 13.705 -8.290 -12.112 1.00 67.94 71 GLY A CA 1
ATOM 602 C C . GLY A 1 71 ? 13.501 -8.259 -10.592 1.00 67.94 71 GLY A C 1
ATOM 603 O O . GLY A 1 71 ? 12.991 -9.219 -10.016 1.00 67.94 71 GLY A O 1
ATOM 604 N N . TYR A 1 72 ? 13.822 -7.141 -9.930 1.00 69.44 72 TYR A N 1
ATOM 605 C CA . TYR A 1 72 ? 13.532 -6.975 -8.499 1.00 69.44 72 TYR A CA 1
ATOM 606 C C . TYR A 1 72 ? 12.020 -6.962 -8.231 1.00 69.44 72 TYR A C 1
ATOM 608 O O . TYR A 1 72 ? 11.543 -7.591 -7.290 1.00 69.44 72 TYR A O 1
ATOM 616 N N . CYS A 1 73 ? 11.246 -6.319 -9.104 1.00 79.44 73 CYS A N 1
ATOM 617 C CA . CYS A 1 73 ? 9.796 -6.236 -9.011 1.00 79.44 73 CYS A CA 1
ATOM 618 C C . CYS A 1 73 ? 9.143 -7.616 -9.191 1.00 79.44 73 CYS A C 1
ATOM 620 O O . CYS A 1 73 ? 8.251 -7.985 -8.430 1.00 79.44 73 CYS A O 1
ATOM 622 N N . LYS A 1 74 ? 9.650 -8.433 -10.127 1.00 78.12 74 LYS A N 1
ATOM 623 C CA . LYS A 1 74 ? 9.232 -9.835 -10.291 1.00 78.12 74 LYS A CA 1
ATOM 624 C C . LYS A 1 74 ? 9.471 -10.658 -9.015 1.00 78.12 74 LYS A C 1
ATOM 626 O O . LYS A 1 74 ? 8.579 -11.402 -8.613 1.00 78.12 74 LYS A O 1
ATOM 631 N N . ARG A 1 75 ? 10.621 -10.488 -8.345 1.00 74.31 75 ARG A N 1
ATOM 632 C CA . ARG A 1 75 ? 10.926 -11.157 -7.060 1.00 74.31 75 ARG A CA 1
ATOM 633 C C . ARG A 1 75 ? 10.062 -10.660 -5.903 1.00 74.31 75 ARG A C 1
ATOM 635 O O . ARG A 1 75 ? 9.704 -11.443 -5.032 1.00 74.31 75 ARG A O 1
ATOM 642 N N . PHE A 1 76 ? 9.709 -9.379 -5.902 1.00 77.44 76 PHE A N 1
ATOM 643 C CA . PHE A 1 76 ? 8.912 -8.774 -4.841 1.00 77.44 76 PHE A CA 1
ATOM 644 C C . PHE A 1 76 ? 7.399 -9.031 -4.987 1.00 77.44 76 PHE A C 1
ATOM 646 O O . PHE A 1 76 ? 6.690 -9.127 -3.987 1.00 77.44 76 PHE A O 1
ATOM 653 N N . LYS A 1 77 ? 6.887 -9.222 -6.211 1.00 82.00 77 LYS A N 1
ATOM 654 C CA . LYS A 1 77 ? 5.479 -9.568 -6.486 1.00 82.00 77 LYS A CA 1
ATOM 655 C C . LYS A 1 77 ? 4.883 -10.629 -5.537 1.00 82.00 77 LYS A C 1
ATOM 657 O O . LYS A 1 77 ? 3.818 -10.355 -4.984 1.00 82.00 77 LYS A O 1
ATOM 662 N N . PRO A 1 78 ? 5.488 -11.819 -5.328 1.00 82.69 78 PRO A N 1
ATOM 663 C CA . PRO A 1 78 ? 4.933 -12.831 -4.420 1.00 82.69 78 PRO A CA 1
ATOM 664 C C . PRO A 1 78 ? 4.835 -12.357 -2.961 1.00 82.69 78 PRO A C 1
ATOM 666 O O . PRO A 1 78 ? 3.898 -12.733 -2.260 1.00 82.69 78 PRO A O 1
ATOM 669 N N . ILE A 1 79 ? 5.750 -11.494 -2.514 1.00 82.19 79 ILE A N 1
ATOM 670 C CA . ILE A 1 79 ? 5.731 -10.901 -1.170 1.00 82.19 79 ILE A CA 1
ATOM 671 C C . ILE A 1 79 ? 4.523 -9.963 -1.040 1.00 82.19 79 ILE A C 1
ATOM 673 O O . ILE A 1 79 ? 3.763 -10.056 -0.075 1.00 82.19 79 ILE A O 1
ATOM 677 N N . TRP A 1 80 ? 4.292 -9.119 -2.051 1.00 87.56 80 TRP A N 1
ATOM 678 C CA . TRP A 1 80 ? 3.126 -8.233 -2.098 1.00 87.56 80 TRP A CA 1
ATOM 679 C C . TRP A 1 80 ? 1.798 -8.996 -2.190 1.00 87.56 80 TRP A C 1
ATOM 681 O O . TRP A 1 80 ? 0.839 -8.647 -1.508 1.00 87.56 80 TRP A O 1
ATOM 691 N N . GLU A 1 81 ? 1.736 -10.066 -2.990 1.00 85.19 81 GLU A N 1
ATOM 692 C CA . GLU A 1 81 ? 0.567 -10.959 -3.073 1.00 85.19 81 GLU A CA 1
ATOM 693 C C . GLU A 1 81 ? 0.234 -11.598 -1.728 1.00 85.19 81 GLU A C 1
ATOM 695 O O . GLU A 1 81 ? -0.930 -11.639 -1.338 1.00 85.19 81 GLU A O 1
ATOM 700 N N . SER A 1 82 ? 1.255 -12.060 -1.006 1.00 82.25 82 SER A N 1
ATOM 701 C CA . SER A 1 82 ? 1.093 -12.621 0.333 1.00 82.25 82 SER A CA 1
ATOM 702 C C . SER A 1 82 ? 0.520 -11.573 1.295 1.00 82.25 82 SER A C 1
ATOM 704 O O . SER A 1 82 ? -0.480 -11.822 1.968 1.00 82.25 82 SER A O 1
ATOM 706 N N . ALA A 1 83 ? 1.056 -10.346 1.281 1.00 83.62 83 ALA A N 1
ATOM 707 C CA . ALA A 1 83 ? 0.511 -9.238 2.069 1.00 83.62 83 ALA A CA 1
ATOM 708 C C . ALA A 1 83 ? -0.951 -8.912 1.690 1.00 83.62 83 ALA A C 1
ATOM 710 O O . ALA A 1 83 ? -1.795 -8.724 2.569 1.00 83.62 83 ALA A O 1
ATOM 711 N N . ALA A 1 84 ? -1.275 -8.905 0.392 1.00 87.81 84 ALA A N 1
ATOM 712 C CA . ALA A 1 84 ? -2.633 -8.722 -0.123 1.00 87.81 84 ALA A CA 1
ATOM 713 C C . ALA A 1 84 ? -3.594 -9.825 0.336 1.00 87.81 84 ALA A C 1
ATOM 715 O O . ALA A 1 84 ? -4.724 -9.530 0.726 1.00 87.81 84 ALA A O 1
ATOM 716 N N . GLN A 1 85 ? -3.138 -11.077 0.357 1.00 84.88 85 GLN A N 1
ATOM 717 C CA . GLN A 1 85 ? -3.918 -12.210 0.842 1.00 84.88 85 GLN A CA 1
ATOM 718 C C . GLN A 1 85 ? -4.253 -12.065 2.332 1.00 84.88 85 GLN A C 1
ATOM 720 O O . GLN A 1 85 ? -5.411 -12.234 2.716 1.00 84.88 85 GLN A O 1
ATOM 725 N N . TYR A 1 86 ? -3.280 -11.689 3.170 1.00 81.69 86 TYR A N 1
ATOM 726 C CA . TYR A 1 86 ? -3.523 -11.433 4.596 1.00 81.69 86 TYR A CA 1
ATOM 727 C C . TYR A 1 86 ? -4.514 -10.287 4.816 1.00 81.69 86 TYR A C 1
ATOM 729 O O . TYR A 1 86 ? -5.421 -10.389 5.644 1.00 81.69 86 TYR A O 1
ATOM 737 N N . ALA A 1 87 ? -4.385 -9.214 4.037 1.00 83.50 87 ALA A N 1
ATOM 738 C CA . ALA A 1 87 ? -5.252 -8.048 4.134 1.00 83.50 87 ALA A CA 1
ATOM 739 C C . ALA A 1 87 ? -6.622 -8.221 3.451 1.00 83.50 87 ALA A C 1
ATOM 741 O O . ALA A 1 87 ? -7.458 -7.321 3.536 1.00 83.50 87 ALA A O 1
ATOM 742 N N . ALA A 1 88 ? -6.910 -9.356 2.803 1.00 82.50 88 ALA A N 1
ATOM 743 C CA . ALA A 1 88 ? -8.178 -9.572 2.098 1.00 82.50 88 ALA A CA 1
ATOM 744 C C . ALA A 1 88 ? -9.398 -9.423 3.030 1.00 82.50 88 ALA A C 1
ATOM 746 O O . ALA A 1 88 ? -10.429 -8.849 2.661 1.00 82.50 88 ALA A O 1
ATOM 747 N N . GLY A 1 89 ? -9.256 -9.871 4.284 1.00 80.62 89 GLY A N 1
ATOM 748 C CA . GLY A 1 89 ? -10.266 -9.708 5.333 1.00 80.62 89 GLY A CA 1
ATOM 749 C C . GLY A 1 89 ? -10.459 -8.264 5.808 1.00 80.62 89 GLY A C 1
ATOM 750 O O . GLY A 1 89 ? -11.429 -7.980 6.505 1.00 80.62 89 GLY A O 1
ATOM 751 N N . TRP A 1 90 ? -9.569 -7.347 5.427 1.00 83.38 90 TRP A N 1
ATOM 752 C CA . TRP A 1 90 ? -9.545 -5.957 5.877 1.00 83.38 90 TRP A CA 1
ATOM 753 C C . TRP A 1 90 ? -10.157 -4.986 4.864 1.00 83.38 90 TRP A C 1
ATOM 755 O O . TRP A 1 90 ? -10.169 -3.790 5.128 1.00 83.38 90 TRP A O 1
ATOM 765 N N . SER A 1 91 ? -10.717 -5.478 3.752 1.00 79.69 91 SER A N 1
ATOM 766 C CA . SER A 1 91 ? -11.251 -4.703 2.608 1.00 79.69 91 SER A CA 1
ATOM 767 C C . SER A 1 91 ? -12.189 -3.534 2.943 1.00 79.69 91 SER A C 1
ATOM 769 O O . SER A 1 91 ? -12.288 -2.577 2.170 1.00 79.69 91 SER A O 1
ATOM 771 N N . ARG A 1 92 ? -12.867 -3.582 4.099 1.00 77.69 92 ARG A N 1
ATOM 772 C CA . ARG A 1 92 ? -13.682 -2.478 4.636 1.00 77.69 92 ARG A CA 1
ATOM 773 C C . ARG A 1 92 ? -12.856 -1.222 4.941 1.00 77.69 92 ARG A C 1
ATOM 775 O O . ARG A 1 92 ? -13.382 -0.117 4.871 1.00 77.69 92 ARG A O 1
ATOM 782 N N . PHE A 1 93 ? -11.605 -1.422 5.320 1.00 79.56 93 PHE A N 1
ATOM 783 C CA . PHE A 1 93 ? -10.684 -0.431 5.855 1.00 79.56 93 PHE A CA 1
ATOM 784 C C . PHE A 1 93 ? -9.462 -0.269 4.939 1.00 79.56 93 PHE A C 1
ATOM 786 O O . PHE A 1 93 ? -9.076 0.846 4.609 1.00 79.56 93 PHE A O 1
ATOM 793 N N . ILE A 1 94 ? -8.875 -1.374 4.486 1.00 83.75 94 ILE A N 1
ATOM 794 C CA . ILE A 1 94 ? -7.652 -1.409 3.681 1.00 83.75 94 ILE A CA 1
ATOM 795 C C . ILE A 1 94 ? -7.946 -2.135 2.382 1.00 83.75 94 ILE A C 1
ATOM 797 O O . ILE A 1 94 ? -8.455 -3.250 2.398 1.00 83.75 94 ILE A O 1
ATOM 801 N N . LYS A 1 95 ? -7.568 -1.540 1.258 1.00 88.31 95 LYS A N 1
ATOM 802 C CA . LYS A 1 95 ? -7.523 -2.203 -0.042 1.00 88.31 95 LYS A CA 1
ATOM 803 C C . LYS A 1 95 ? -6.082 -2.257 -0.518 1.00 88.31 95 LYS A C 1
ATOM 805 O O . LYS A 1 95 ? -5.344 -1.290 -0.363 1.00 88.31 95 LYS A O 1
ATOM 810 N N . ILE A 1 96 ? -5.691 -3.383 -1.101 1.00 91.38 96 ILE A N 1
ATOM 811 C CA . ILE A 1 96 ? -4.348 -3.563 -1.651 1.00 91.38 96 ILE A CA 1
ATOM 812 C C . ILE A 1 96 ? -4.445 -3.621 -3.173 1.00 91.38 96 ILE A C 1
ATOM 814 O O . ILE A 1 96 ? -5.273 -4.341 -3.734 1.00 91.38 96 ILE A O 1
ATOM 818 N N . GLY A 1 97 ? -3.632 -2.810 -3.839 1.00 92.81 97 GLY A N 1
ATOM 819 C CA . GLY A 1 97 ? -3.576 -2.683 -5.285 1.00 92.81 97 GLY A CA 1
ATOM 820 C C . GLY A 1 97 ? -2.147 -2.722 -5.809 1.00 92.81 97 GLY A C 1
ATOM 821 O O . GLY A 1 97 ? -1.181 -2.672 -5.047 1.00 92.81 97 GLY A O 1
ATOM 822 N N . ALA A 1 98 ? -2.030 -2.812 -7.125 1.00 92.50 98 ALA A N 1
ATOM 823 C CA . ALA A 1 98 ? -0.766 -2.735 -7.838 1.00 92.50 98 ALA A CA 1
ATOM 824 C C . ALA A 1 98 ? -0.958 -2.011 -9.172 1.00 92.50 98 ALA A C 1
ATOM 826 O O . ALA A 1 98 ? -1.971 -2.232 -9.834 1.00 92.50 98 ALA A O 1
ATOM 827 N N . TYR A 1 99 ? -0.011 -1.161 -9.561 1.00 91.06 99 TYR A N 1
ATOM 828 C CA . TYR A 1 99 ? -0.091 -0.311 -10.748 1.00 91.06 99 TYR A CA 1
ATOM 829 C C . TYR A 1 99 ? 1.165 -0.451 -11.616 1.00 91.06 99 TYR A C 1
ATOM 831 O O . TYR A 1 99 ? 2.269 -0.147 -11.162 1.00 91.06 99 TYR A O 1
ATOM 839 N N . ASP A 1 100 ? 0.999 -0.939 -12.850 1.00 89.62 100 ASP A N 1
ATOM 840 C CA . ASP A 1 100 ? 2.116 -1.178 -13.771 1.00 89.62 100 ASP A CA 1
ATOM 841 C C . ASP A 1 100 ? 2.530 0.127 -14.458 1.00 89.62 100 ASP A C 1
ATOM 843 O O . ASP A 1 100 ? 1.804 0.664 -15.294 1.00 89.62 100 ASP A O 1
ATOM 847 N N . CYS A 1 101 ? 3.712 0.622 -14.109 1.00 86.44 101 CYS A N 1
ATOM 848 C CA . CYS A 1 101 ? 4.314 1.833 -14.652 1.00 86.44 101 CYS A CA 1
ATOM 849 C C . CYS A 1 101 ? 5.161 1.576 -15.910 1.00 86.44 101 CYS A C 1
ATOM 851 O O . CYS A 1 101 ? 5.880 2.472 -16.349 1.00 86.44 101 CYS A O 1
ATOM 853 N N . ALA A 1 102 ? 5.143 0.365 -16.479 1.00 79.50 102 ALA A N 1
ATOM 854 C CA . ALA A 1 102 ? 5.977 0.010 -17.627 1.00 79.50 102 ALA A CA 1
ATOM 855 C C . ALA A 1 102 ? 5.501 0.613 -18.952 1.00 79.50 102 ALA A C 1
ATOM 857 O O . ALA A 1 102 ? 6.328 0.942 -19.793 1.00 79.50 102 ALA A O 1
ATOM 858 N N . SER A 1 103 ? 4.185 0.738 -19.154 1.00 72.50 103 SER A N 1
ATOM 859 C CA . SER A 1 103 ? 3.646 1.266 -20.414 1.00 72.50 103 SER A CA 1
ATOM 860 C C . SER A 1 103 ? 3.686 2.792 -20.459 1.00 72.50 103 SER A C 1
ATOM 862 O O . SER A 1 103 ? 3.473 3.445 -19.442 1.00 72.50 103 SER A O 1
ATOM 864 N N . GLU A 1 104 ? 3.847 3.347 -21.656 1.00 62.88 104 GLU A N 1
ATOM 865 C CA . GLU A 1 104 ? 3.901 4.790 -21.921 1.00 62.88 104 GLU A CA 1
ATOM 866 C C . GLU A 1 104 ? 2.686 5.553 -21.364 1.00 62.88 104 GLU A C 1
ATOM 868 O O . GLU A 1 104 ? 2.816 6.517 -20.610 1.00 62.88 104 GLU A O 1
ATOM 873 N N . SER A 1 105 ? 1.476 5.060 -21.646 1.00 72.25 105 SER A N 1
ATOM 874 C CA . SER A 1 105 ? 0.245 5.667 -21.123 1.00 72.25 105 SER A CA 1
ATOM 875 C C . SER A 1 105 ? 0.153 5.608 -19.593 1.00 72.25 105 SER A C 1
ATOM 877 O O . SER A 1 105 ? -0.496 6.455 -18.970 1.00 72.25 105 SER A O 1
ATOM 879 N N . ALA A 1 106 ? 0.785 4.608 -18.973 1.00 72.00 106 ALA A N 1
ATOM 880 C CA . ALA A 1 106 ? 0.780 4.430 -17.532 1.00 72.00 106 ALA A CA 1
ATOM 881 C C . ALA A 1 106 ? 1.874 5.254 -16.846 1.00 72.00 106 ALA A C 1
ATOM 883 O O . ALA A 1 106 ? 1.609 5.778 -15.766 1.00 72.00 106 ALA A O 1
ATOM 884 N N . SER A 1 107 ? 3.044 5.417 -17.473 1.00 71.06 107 SER A N 1
ATOM 885 C CA . SER A 1 107 ? 4.187 6.159 -16.930 1.00 71.06 107 SER A CA 1
ATOM 886 C C . SER A 1 107 ? 3.949 7.661 -16.824 1.00 71.06 107 SER A C 1
ATOM 888 O O . SER A 1 107 ? 4.531 8.314 -15.968 1.00 71.06 107 SER A O 1
ATOM 890 N N . GLU A 1 108 ? 3.058 8.211 -17.647 1.00 75.69 108 GLU A N 1
ATOM 891 C CA . GLU A 1 108 ? 2.624 9.609 -17.536 1.00 75.69 108 GLU A CA 1
ATOM 892 C C . GLU A 1 108 ? 1.784 9.894 -16.282 1.00 75.69 108 GLU A C 1
ATOM 894 O O . GLU A 1 108 ? 1.584 11.051 -15.922 1.00 75.69 108 GLU A O 1
ATOM 899 N N . HIS A 1 109 ? 1.245 8.865 -15.623 1.00 81.56 109 HIS A N 1
ATOM 900 C CA . HIS A 1 109 ? 0.452 9.059 -14.417 1.00 81.56 109 HIS A CA 1
ATOM 901 C C . HIS A 1 109 ? 1.361 9.444 -13.240 1.00 81.56 109 HIS A C 1
ATOM 903 O O . HIS A 1 109 ? 2.398 8.824 -13.029 1.00 81.56 109 HIS A O 1
ATOM 909 N N . ASP A 1 110 ? 0.921 10.382 -12.396 1.00 81.88 110 ASP A N 1
ATOM 910 C CA . ASP A 1 110 ? 1.672 10.872 -11.223 1.00 81.88 110 ASP A CA 1
ATOM 911 C C . ASP A 1 110 ? 2.197 9.776 -10.276 1.00 81.88 110 ASP A C 1
ATOM 913 O O . ASP A 1 110 ? 3.180 9.977 -9.569 1.00 81.88 110 ASP A O 1
ATOM 917 N N . ILE A 1 111 ? 1.569 8.595 -10.261 1.00 83.50 111 ILE A N 1
ATOM 918 C CA . ILE A 1 111 ? 2.005 7.452 -9.450 1.00 83.50 111 ILE A CA 1
ATOM 919 C C . ILE A 1 111 ? 3.313 6.816 -9.947 1.00 83.50 111 ILE A C 1
ATOM 921 O O . ILE A 1 111 ? 3.931 6.057 -9.208 1.00 83.50 111 ILE A O 1
ATOM 925 N N . CYS A 1 112 ? 3.738 7.128 -11.170 1.00 84.44 112 CYS A N 1
ATOM 926 C CA . CYS A 1 112 ? 4.906 6.553 -11.830 1.00 84.44 112 CYS A CA 1
ATOM 927 C C . CYS A 1 112 ? 6.091 7.523 -11.945 1.00 84.44 112 CYS A C 1
ATOM 929 O O . CYS A 1 112 ? 7.056 7.240 -12.656 1.00 84.44 112 CYS A O 1
ATOM 931 N N . GLN A 1 113 ? 6.055 8.652 -11.233 1.00 80.31 113 GLN A N 1
ATOM 932 C CA . GLN A 1 113 ? 7.113 9.673 -11.254 1.00 80.31 113 GLN A CA 1
ATOM 933 C C . GLN A 1 113 ? 8.328 9.301 -10.380 1.00 80.31 113 GLN A C 1
ATOM 935 O O . GLN A 1 113 ? 9.029 10.166 -9.858 1.00 80.31 113 GLN A O 1
ATOM 940 N N . ASP A 1 114 ? 8.565 8.001 -10.204 1.00 74.56 114 ASP A N 1
ATOM 941 C CA . ASP A 1 114 ? 9.634 7.461 -9.378 1.00 74.56 114 ASP A CA 1
ATOM 942 C C . ASP A 1 114 ? 10.946 7.283 -10.113 1.00 74.56 114 ASP A C 1
ATOM 944 O O . ASP A 1 114 ? 11.011 6.752 -11.223 1.00 74.56 114 ASP A O 1
ATOM 948 N N . ASP A 1 115 ? 12.021 7.589 -9.395 1.00 68.69 115 ASP A N 1
ATOM 949 C CA . ASP A 1 115 ? 13.375 7.327 -9.851 1.00 68.69 115 ASP A CA 1
ATOM 950 C C . ASP A 1 115 ? 13.802 5.859 -9.712 1.00 68.69 115 ASP A C 1
ATOM 952 O O . ASP A 1 115 ? 14.805 5.462 -10.311 1.00 68.69 115 ASP A O 1
ATOM 956 N N . ALA A 1 116 ? 13.088 5.052 -8.926 1.00 73.62 116 ALA A N 1
ATOM 957 C CA . ALA A 1 116 ? 13.417 3.650 -8.698 1.00 73.62 116 ALA A CA 1
ATOM 958 C C . ALA A 1 116 ? 12.171 2.827 -8.375 1.00 73.62 116 ALA A C 1
ATOM 960 O O . ALA A 1 116 ? 11.273 3.300 -7.684 1.00 73.62 116 ALA A O 1
ATOM 961 N N . TYR A 1 117 ? 12.177 1.566 -8.799 1.00 78.44 117 TYR A N 1
ATOM 962 C CA . TYR A 1 117 ? 11.096 0.615 -8.569 1.00 78.44 117 TYR A CA 1
ATOM 963 C C . TYR A 1 117 ? 11.616 -0.676 -7.920 1.00 78.44 117 TYR A C 1
ATOM 965 O O . TYR A 1 117 ? 12.762 -1.066 -8.156 1.00 78.44 117 TYR A O 1
ATOM 973 N N . PRO A 1 118 ? 10.765 -1.383 -7.164 1.00 81.12 118 PRO A N 1
ATOM 974 C CA . PRO A 1 118 ? 9.397 -1.007 -6.845 1.00 81.12 118 PRO A CA 1
ATOM 975 C C . PRO A 1 118 ? 9.299 0.054 -5.745 1.00 81.12 118 PRO A C 1
ATOM 977 O O . PRO A 1 118 ? 10.201 0.194 -4.924 1.00 81.12 118 PRO A O 1
ATOM 980 N N . GLN A 1 119 ? 8.151 0.725 -5.701 1.00 83.12 119 GLN A N 1
ATOM 981 C CA . GLN A 1 119 ? 7.701 1.511 -4.550 1.00 83.12 119 GLN A CA 1
ATOM 982 C C . GLN A 1 119 ? 6.357 0.971 -4.073 1.00 83.12 119 GLN A C 1
ATOM 984 O O . GLN A 1 119 ? 5.630 0.332 -4.836 1.00 83.12 119 GLN A O 1
ATOM 989 N N . TRP A 1 120 ? 5.979 1.257 -2.833 1.00 87.12 120 TRP A N 1
ATOM 990 C CA . TRP A 1 120 ? 4.579 1.161 -2.442 1.00 87.12 120 TRP A CA 1
ATOM 991 C C . TRP A 1 120 ? 4.137 2.416 -1.709 1.00 87.12 120 TRP A C 1
ATOM 993 O O . TRP A 1 120 ? 4.903 3.064 -1.003 1.00 87.12 120 TRP A O 1
ATOM 1003 N N . ARG A 1 121 ? 2.863 2.755 -1.849 1.00 87.31 121 ARG A N 1
ATOM 1004 C CA . ARG A 1 121 ? 2.313 4.017 -1.367 1.00 87.31 121 ARG A CA 1
ATOM 1005 C C . ARG A 1 121 ? 0.990 3.829 -0.670 1.00 87.31 121 ARG A C 1
ATOM 1007 O O . ARG A 1 121 ? 0.233 2.911 -0.981 1.00 87.31 121 ARG A O 1
ATOM 1014 N N . ILE A 1 122 ? 0.701 4.747 0.242 1.00 87.25 122 ILE A N 1
ATOM 1015 C CA . ILE A 1 122 ? -0.580 4.823 0.933 1.00 87.25 122 ILE A CA 1
ATOM 1016 C C . ILE A 1 122 ? -1.386 5.973 0.337 1.00 87.25 122 ILE A C 1
ATOM 1018 O O . ILE A 1 122 ? -0.954 7.122 0.398 1.00 87.25 122 ILE A O 1
ATOM 1022 N N . TYR A 1 123 ? -2.568 5.670 -0.194 1.00 86.25 123 TYR A N 1
ATOM 1023 C CA . TYR A 1 123 ? -3.496 6.650 -0.750 1.00 86.25 123 TYR A CA 1
ATOM 1024 C C . TYR A 1 123 ? -4.775 6.732 0.066 1.00 86.25 123 TYR A C 1
ATOM 1026 O O . TYR A 1 123 ? -5.407 5.718 0.381 1.00 86.25 123 TYR A O 1
ATOM 1034 N N . CYS A 1 124 ? -5.185 7.962 0.352 1.00 80.75 124 CYS A N 1
ATOM 1035 C CA . CYS A 1 124 ? -6.397 8.243 1.098 1.00 80.75 124 CYS A CA 1
ATOM 1036 C C . CYS A 1 124 ? -7.556 8.601 0.166 1.00 80.75 124 CYS A C 1
ATOM 1038 O O . CYS A 1 124 ? -7.381 9.431 -0.732 1.00 80.75 124 CYS A O 1
ATOM 1040 N N . PRO A 1 125 ? -8.738 7.993 0.364 1.00 71.81 125 PRO A N 1
ATOM 1041 C CA . PRO A 1 125 ? -9.938 8.370 -0.365 1.00 71.81 125 PRO A CA 1
ATOM 1042 C C . PRO A 1 125 ? -10.512 9.651 0.252 1.00 71.81 125 PRO A C 1
ATOM 1044 O O . PRO A 1 125 ? -11.023 9.636 1.368 1.00 71.81 125 PRO A O 1
ATOM 1047 N N . LEU A 1 126 ? -10.440 10.767 -0.467 1.00 66.62 126 LEU A N 1
ATOM 1048 C CA . LEU A 1 126 ? -11.152 11.994 -0.114 1.00 66.62 126 LEU A CA 1
ATOM 1049 C C . LEU A 1 126 ? -12.410 12.104 -0.984 1.00 66.62 126 LEU A C 1
ATOM 1051 O O . LEU A 1 126 ? -12.470 11.566 -2.092 1.00 66.62 126 LEU A O 1
ATOM 1055 N N . THR A 1 127 ? -13.424 12.814 -0.487 1.00 57.59 127 THR A N 1
ATOM 1056 C CA . THR A 1 127 ? -14.741 12.966 -1.139 1.00 57.59 127 THR A CA 1
ATOM 1057 C C . THR A 1 127 ? -14.652 13.449 -2.591 1.00 57.59 127 THR A C 1
ATOM 1059 O O . THR A 1 127 ? -15.513 13.090 -3.393 1.00 57.59 127 THR A O 1
ATOM 1062 N N . ASN A 1 128 ? -13.586 14.184 -2.940 1.00 57.66 128 ASN A N 1
ATOM 1063 C CA . ASN A 1 128 ? -13.359 14.748 -4.273 1.00 57.66 128 ASN A CA 1
ATOM 1064 C C . ASN A 1 128 ? -11.999 14.395 -4.908 1.00 57.66 128 ASN A C 1
ATOM 1066 O O . ASN A 1 128 ? -11.772 14.739 -6.067 1.00 57.66 128 ASN A O 1
ATOM 1070 N N . SER A 1 129 ? -11.087 13.727 -4.195 1.00 58.56 129 SER A N 1
ATOM 1071 C CA . SER A 1 129 ? -9.737 13.436 -4.701 1.00 58.56 129 SER A CA 1
ATOM 1072 C C . SER A 1 129 ? -9.074 12.261 -3.980 1.00 58.56 129 SER A C 1
ATOM 1074 O O . SER A 1 129 ? -9.550 11.771 -2.962 1.00 58.56 129 SER A O 1
ATOM 1076 N N . THR A 1 130 ? -7.963 11.776 -4.525 1.00 69.62 130 THR A N 1
ATOM 1077 C CA . THR A 1 130 ? -7.102 10.788 -3.870 1.00 69.62 130 THR A CA 1
ATOM 1078 C C . THR A 1 130 ? -5.809 11.477 -3.487 1.00 69.62 130 THR A C 1
ATOM 1080 O O . THR A 1 130 ? -5.135 12.009 -4.367 1.00 69.62 130 THR A O 1
ATOM 1083 N N . GLN A 1 131 ? -5.453 11.474 -2.206 1.00 76.62 131 GLN A N 1
ATOM 1084 C CA . GLN A 1 131 ? -4.208 12.086 -1.743 1.00 76.62 131 GLN A CA 1
ATOM 1085 C C . GLN A 1 131 ? -3.170 11.004 -1.451 1.00 76.62 131 GLN A C 1
ATOM 1087 O O . GLN A 1 131 ? -3.462 10.043 -0.736 1.00 76.62 131 GLN A O 1
ATOM 1092 N N . LEU A 1 132 ? -1.957 11.175 -1.985 1.00 76.44 132 LEU A N 1
ATOM 1093 C CA . LEU A 1 132 ? -0.795 10.417 -1.533 1.00 76.44 132 LEU A CA 1
ATOM 1094 C C . LEU A 1 132 ? -0.483 10.826 -0.093 1.00 76.44 132 LEU A C 1
ATOM 1096 O O . LEU A 1 132 ? -0.194 11.991 0.173 1.00 76.44 132 LEU A O 1
ATOM 1100 N N . ALA A 1 133 ? -0.561 9.873 0.827 1.00 68.00 133 ALA A N 1
ATOM 1101 C CA . ALA A 1 133 ? -0.343 10.119 2.244 1.00 68.00 133 ALA A CA 1
ATOM 1102 C C . ALA A 1 133 ? 1.048 9.677 2.713 1.00 68.00 133 ALA A C 1
ATOM 1104 O O . ALA A 1 133 ? 1.637 10.339 3.562 1.00 68.00 133 ALA A O 1
ATOM 1105 N N . PHE A 1 134 ? 1.586 8.587 2.154 1.00 75.75 134 PHE A N 1
ATOM 1106 C CA . PHE A 1 134 ? 2.956 8.145 2.424 1.00 75.75 134 PHE A CA 1
ATOM 1107 C C . PHE A 1 134 ? 3.588 7.452 1.230 1.00 75.75 134 PHE A C 1
ATOM 1109 O O . PHE A 1 134 ? 2.923 6.678 0.538 1.00 75.75 134 PHE A O 1
ATOM 1116 N N . ASP A 1 135 ? 4.892 7.672 1.096 1.00 73.62 135 ASP A N 1
ATOM 1117 C CA . ASP A 1 135 ? 5.780 6.869 0.268 1.00 73.62 135 ASP A CA 1
ATOM 1118 C C . ASP A 1 135 ? 6.519 5.819 1.099 1.00 73.62 135 ASP A C 1
ATOM 1120 O O . ASP A 1 135 ? 6.720 6.009 2.307 1.00 73.62 135 ASP A O 1
ATOM 1124 N N . SER A 1 136 ? 6.900 4.714 0.462 1.00 71.25 136 SER A N 1
ATOM 1125 C CA . SER A 1 136 ? 7.771 3.723 1.080 1.00 71.25 136 SER A CA 1
ATOM 1126 C C . SER A 1 136 ? 9.189 4.260 1.197 1.00 71.25 136 SER A C 1
ATOM 1128 O O . SER A 1 136 ? 9.706 4.895 0.282 1.00 71.25 136 SER A O 1
ATOM 1130 N N . ASP A 1 137 ? 9.847 3.958 2.313 1.00 65.31 137 ASP A N 1
ATOM 1131 C CA . ASP A 1 137 ? 11.294 4.135 2.410 1.00 65.31 137 ASP A CA 1
ATOM 1132 C C . ASP A 1 137 ? 11.990 3.135 1.455 1.00 65.31 137 ASP A C 1
ATOM 1134 O O . ASP A 1 137 ? 11.428 2.081 1.141 1.00 65.31 137 ASP A O 1
ATOM 1138 N N . ARG A 1 138 ? 13.204 3.451 0.976 1.00 55.09 138 ARG A N 1
ATOM 1139 C CA . ARG A 1 138 ? 13.949 2.608 0.017 1.00 55.09 138 ARG A CA 1
ATOM 1140 C C . ARG A 1 138 ? 14.123 1.193 0.587 1.00 55.09 138 ARG A C 1
ATOM 1142 O O . ARG A 1 138 ? 14.739 1.020 1.635 1.00 55.09 138 ARG A O 1
ATOM 1149 N N . GLN A 1 139 ? 13.561 0.200 -0.095 1.00 59.22 139 GLN A N 1
ATOM 1150 C CA . GLN A 1 139 ? 13.448 -1.164 0.424 1.00 59.22 139 GLN A CA 1
ATOM 1151 C C . GLN A 1 139 ? 14.733 -1.971 0.238 1.00 59.22 139 GLN A C 1
ATOM 1153 O O . GLN A 1 139 ? 15.468 -1.799 -0.736 1.00 59.22 139 GLN A O 1
ATOM 1158 N N . THR A 1 140 ? 14.945 -2.911 1.153 1.00 49.19 140 THR A N 1
ATOM 1159 C CA . THR A 1 140 ? 15.983 -3.940 1.093 1.00 49.19 140 THR A CA 1
ATOM 1160 C C . THR A 1 140 ? 15.369 -5.291 0.695 1.00 49.19 140 THR A C 1
ATOM 1162 O O . THR A 1 140 ? 14.172 -5.535 0.889 1.00 49.19 140 THR A O 1
ATOM 1165 N N . ALA A 1 141 ? 16.180 -6.166 0.088 1.00 47.41 141 ALA A N 1
ATOM 1166 C CA . ALA A 1 141 ? 15.756 -7.439 -0.518 1.00 47.41 141 ALA A CA 1
ATOM 1167 C C . ALA A 1 141 ? 15.139 -8.463 0.463 1.00 47.41 141 ALA A C 1
ATOM 1169 O O . ALA A 1 141 ? 14.641 -9.500 0.036 1.00 47.41 141 ALA A O 1
ATOM 1170 N N . ASP A 1 142 ? 15.172 -8.177 1.761 1.00 58.53 142 ASP A N 1
ATOM 1171 C CA . ASP A 1 142 ? 14.739 -9.003 2.890 1.00 58.53 142 ASP A CA 1
ATOM 1172 C C . ASP A 1 142 ? 13.365 -8.611 3.466 1.00 58.53 142 ASP A C 1
ATOM 1174 O O . ASP A 1 142 ? 12.924 -9.200 4.455 1.00 58.53 142 ASP A O 1
ATOM 1178 N N . THR A 1 143 ? 12.671 -7.647 2.853 1.00 68.25 143 THR A N 1
ATOM 1179 C CA . THR A 1 143 ? 11.334 -7.207 3.286 1.00 68.25 143 THR A CA 1
ATOM 1180 C C . THR A 1 143 ? 10.344 -8.378 3.327 1.00 68.25 143 THR A C 1
ATOM 1182 O O . THR A 1 143 ? 10.106 -9.028 2.307 1.00 68.25 143 THR A O 1
ATOM 1185 N N . LYS A 1 144 ? 9.701 -8.615 4.478 1.00 71.31 144 LYS A N 1
ATOM 1186 C CA . LYS A 1 144 ? 8.674 -9.660 4.633 1.00 71.31 144 LYS A CA 1
ATOM 1187 C C . LYS A 1 144 ? 7.256 -9.114 4.436 1.00 71.31 144 LYS A C 1
ATOM 1189 O O . LYS A 1 144 ? 7.029 -7.924 4.670 1.00 71.31 144 LYS A O 1
ATOM 1194 N N . PRO A 1 145 ? 6.270 -9.962 4.078 1.00 72.81 145 PRO A N 1
ATOM 1195 C CA . PRO A 1 145 ? 4.872 -9.540 3.963 1.00 72.81 145 PRO A CA 1
ATOM 1196 C C . PRO A 1 145 ? 4.341 -8.857 5.234 1.00 72.81 145 PRO A C 1
ATOM 1198 O O . PRO A 1 145 ? 3.631 -7.856 5.161 1.00 72.81 145 PRO A O 1
ATOM 1201 N N . GLU A 1 146 ? 4.720 -9.360 6.409 1.00 71.44 146 GLU A N 1
ATOM 1202 C CA . GLU A 1 146 ? 4.317 -8.801 7.706 1.00 71.44 146 GLU A CA 1
ATOM 1203 C C . GLU A 1 146 ? 4.849 -7.387 7.916 1.00 71.44 146 GLU A C 1
ATOM 1205 O O . GLU A 1 146 ? 4.126 -6.529 8.424 1.00 71.44 146 GLU A O 1
ATOM 1210 N N . ASP A 1 147 ? 6.093 -7.133 7.513 1.00 77.25 147 ASP A N 1
ATOM 1211 C CA . ASP A 1 147 ? 6.735 -5.834 7.687 1.00 77.25 147 ASP A CA 1
ATOM 1212 C C . ASP A 1 147 ? 6.018 -4.770 6.856 1.00 77.25 147 ASP A C 1
ATOM 1214 O O . ASP A 1 147 ? 5.792 -3.662 7.344 1.00 77.25 147 ASP A O 1
ATOM 1218 N N . ILE A 1 148 ? 5.554 -5.135 5.654 1.00 80.69 148 ILE A N 1
ATOM 1219 C CA . ILE A 1 148 ? 4.722 -4.277 4.800 1.00 80.69 148 ILE A CA 1
ATOM 1220 C C . ILE A 1 148 ? 3.443 -3.889 5.541 1.00 80.69 148 ILE A C 1
ATOM 1222 O O . ILE A 1 148 ? 3.103 -2.706 5.627 1.00 80.69 148 ILE A O 1
ATOM 1226 N N . LEU A 1 149 ? 2.729 -4.865 6.107 1.00 81.62 149 LEU A N 1
ATOM 1227 C CA . LEU A 1 149 ? 1.458 -4.617 6.789 1.00 81.62 149 LEU A CA 1
ATOM 1228 C C . LEU A 1 149 ? 1.655 -3.831 8.090 1.00 81.62 149 LEU A C 1
ATOM 1230 O O . LEU A 1 149 ? 0.923 -2.875 8.339 1.00 81.62 149 LEU A O 1
ATOM 1234 N N . ILE A 1 150 ? 2.665 -4.172 8.894 1.00 80.00 150 ILE A N 1
ATOM 1235 C CA . ILE A 1 150 ? 3.000 -3.467 10.139 1.00 80.00 150 ILE A CA 1
ATOM 1236 C C . ILE A 1 150 ? 3.402 -2.024 9.845 1.00 80.00 150 ILE A C 1
ATOM 1238 O O . ILE A 1 150 ? 2.894 -1.104 10.493 1.00 80.00 150 ILE A O 1
ATOM 1242 N N . TRP A 1 151 ? 4.298 -1.810 8.878 1.00 83.12 151 TRP A N 1
ATOM 1243 C CA . TRP A 1 151 ? 4.700 -0.475 8.442 1.00 83.12 151 TRP A CA 1
ATOM 1244 C C . TRP A 1 151 ? 3.477 0.323 8.007 1.00 83.12 151 TRP A C 1
ATOM 1246 O O . TRP A 1 151 ? 3.264 1.440 8.485 1.00 83.12 151 TRP A O 1
ATOM 1256 N N . SER A 1 152 ? 2.621 -0.290 7.189 1.00 81.38 152 SER A N 1
ATOM 1257 C CA . SER A 1 152 ? 1.444 0.380 6.658 1.00 81.38 152 SER A CA 1
ATOM 1258 C C . SER A 1 152 ? 0.468 0.760 7.769 1.00 81.38 152 SER A C 1
ATOM 1260 O O . SER A 1 152 ? 0.069 1.916 7.848 1.00 81.38 152 SER A O 1
ATOM 1262 N N . ILE A 1 153 ? 0.160 -0.145 8.704 1.00 82.00 153 ILE A N 1
ATOM 1263 C CA . ILE A 1 153 ? -0.725 0.140 9.846 1.00 82.00 153 ILE A CA 1
ATOM 1264 C C . ILE A 1 153 ? -0.138 1.235 10.745 1.00 82.00 153 ILE A C 1
ATOM 1266 O O . ILE A 1 153 ? -0.856 2.154 11.143 1.00 82.00 153 ILE A O 1
ATOM 1270 N N . LYS A 1 154 ? 1.170 1.199 11.031 1.00 81.94 154 LYS A N 1
ATOM 1271 C CA . LYS A 1 154 ? 1.842 2.249 11.816 1.00 81.94 154 LYS A CA 1
ATOM 1272 C C . LYS A 1 154 ? 1.714 3.616 11.152 1.00 81.94 154 LYS A C 1
ATOM 1274 O O . LYS A 1 154 ? 1.407 4.594 11.831 1.00 81.94 154 LYS A O 1
ATOM 1279 N N . LYS A 1 155 ? 1.957 3.698 9.843 1.00 83.88 155 LYS A N 1
ATOM 1280 C CA . LYS A 1 155 ? 1.824 4.942 9.072 1.00 83.88 155 LYS A CA 1
ATOM 1281 C C . LYS A 1 155 ? 0.368 5.401 9.047 1.00 83.88 155 LYS A C 1
ATOM 1283 O O . LYS A 1 155 ? 0.090 6.550 9.372 1.00 83.88 155 LYS A O 1
ATOM 1288 N N . MET A 1 156 ? -0.562 4.488 8.793 1.00 79.88 156 MET A N 1
ATOM 1289 C CA . MET A 1 156 ? -1.998 4.748 8.824 1.00 79.88 156 MET A CA 1
ATOM 1290 C C . MET A 1 156 ? -2.488 5.317 10.154 1.00 79.88 156 MET A C 1
ATOM 1292 O O . MET A 1 156 ? -3.235 6.289 10.147 1.00 79.88 156 MET A O 1
ATOM 1296 N N . ASN A 1 157 ? -2.035 4.784 11.290 1.00 79.44 157 ASN A N 1
ATOM 1297 C CA . ASN A 1 157 ? -2.395 5.314 12.607 1.00 79.44 157 ASN A CA 1
ATOM 1298 C C . ASN A 1 157 ? -1.965 6.783 12.793 1.00 79.44 157 ASN A C 1
ATOM 1300 O O . ASN A 1 157 ? -2.609 7.505 13.546 1.00 79.44 157 ASN A O 1
ATOM 1304 N N . LYS A 1 158 ? -0.935 7.262 12.077 1.00 80.19 158 LYS A N 1
ATOM 1305 C CA . LYS A 1 158 ? -0.523 8.679 12.109 1.00 80.19 158 LYS A CA 1
ATOM 1306 C C . LYS A 1 158 ? -1.441 9.596 11.294 1.00 80.19 158 LYS A C 1
ATOM 1308 O O . LYS A 1 158 ? -1.635 10.743 11.674 1.00 80.19 158 LYS A O 1
ATOM 1313 N N . ILE A 1 159 ? -1.995 9.104 10.185 1.00 74.62 159 ILE A N 1
ATOM 1314 C CA . ILE A 1 159 ? -2.817 9.887 9.231 1.00 74.62 159 ILE A CA 1
ATOM 1315 C C . ILE A 1 159 ? -4.312 9.577 9.325 1.00 74.62 159 ILE A C 1
ATOM 1317 O O . ILE A 1 159 ? -5.112 10.105 8.556 1.00 74.62 159 ILE A O 1
ATOM 1321 N N . ALA A 1 160 ? -4.703 8.720 10.265 1.00 71.75 160 ALA A N 1
ATOM 1322 C CA . ALA A 1 160 ? -6.058 8.223 10.458 1.00 71.75 160 ALA A CA 1
ATOM 1323 C C . ALA A 1 160 ? -7.112 9.341 10.417 1.00 71.75 160 ALA A C 1
ATOM 1325 O O . ALA A 1 160 ? -8.079 9.261 9.658 1.00 71.75 160 ALA A O 1
ATOM 1326 N N . HIS A 1 161 ? -6.879 10.419 11.170 1.00 70.62 161 HIS A N 1
ATOM 1327 C CA . HIS A 1 161 ? -7.778 11.571 11.231 1.00 70.62 161 HIS A CA 1
ATOM 1328 C C . HIS A 1 161 ? -7.896 12.322 9.900 1.00 70.62 161 HIS A C 1
ATOM 1330 O O . HIS A 1 161 ? -8.975 12.808 9.574 1.00 70.62 161 HIS A O 1
ATOM 1336 N N . GLN A 1 162 ? -6.817 12.386 9.118 1.00 73.69 162 GLN A N 1
ATOM 1337 C CA . GLN A 1 162 ? -6.793 13.067 7.820 1.00 73.69 162 GLN A CA 1
ATOM 1338 C C . GLN A 1 162 ? -7.535 12.254 6.752 1.00 73.69 162 GLN A C 1
ATOM 1340 O O . GLN A 1 162 ? -8.260 12.813 5.938 1.00 73.69 162 GLN A O 1
ATOM 1345 N N . CYS A 1 163 ? -7.392 10.928 6.784 1.00 70.19 163 CYS A N 1
ATOM 1346 C CA . CYS A 1 163 ? -7.920 10.043 5.745 1.00 70.19 163 CYS A CA 1
ATOM 1347 C C . CYS A 1 163 ? -9.346 9.545 6.006 1.00 70.19 163 CYS A C 1
ATOM 1349 O O . CYS A 1 163 ? -10.039 9.159 5.071 1.00 70.19 163 CYS A O 1
ATOM 1351 N N . TYR A 1 164 ? -9.791 9.545 7.265 1.00 66.38 164 TYR A N 1
ATOM 1352 C CA . TYR A 1 164 ? -11.083 8.985 7.676 1.00 66.38 164 TYR A CA 1
ATOM 1353 C C . TYR A 1 164 ? -11.897 9.895 8.596 1.00 66.38 164 TYR A C 1
ATOM 1355 O O . TYR A 1 164 ? -13.007 9.528 8.996 1.00 66.38 164 TYR A O 1
ATOM 1363 N N . GLY A 1 165 ? -11.361 11.030 9.044 1.00 64.56 165 GLY A N 1
ATOM 1364 C CA . GLY A 1 165 ? -11.917 11.701 10.219 1.00 64.56 165 GLY A CA 1
ATOM 1365 C C . GLY A 1 165 ? -11.928 10.750 11.428 1.00 64.56 165 GLY A C 1
ATOM 1366 O O . GLY A 1 165 ? -10.931 10.102 11.730 1.00 64.56 165 GLY A O 1
ATOM 1367 N N . LYS A 1 166 ? -13.075 10.604 12.104 1.00 54.50 166 LYS A N 1
ATOM 1368 C CA . LYS A 1 166 ? -13.256 9.705 13.269 1.00 54.50 166 LYS A CA 1
ATOM 1369 C C . LYS A 1 166 ? -13.513 8.222 12.911 1.00 54.50 166 LYS A C 1
ATOM 1371 O O . LYS A 1 166 ? -14.031 7.482 13.745 1.00 54.50 166 LYS A O 1
ATOM 1376 N N . SER A 1 167 ? -13.264 7.791 11.667 1.00 54.75 167 SER A N 1
ATOM 1377 C CA . SER A 1 167 ? -13.754 6.493 11.151 1.00 54.75 167 SER A CA 1
ATOM 1378 C C . SER A 1 167 ? -12.696 5.420 10.822 1.00 54.75 167 SER A C 1
ATOM 1380 O O . SER A 1 167 ? -13.072 4.311 10.440 1.00 54.75 167 SER A O 1
ATOM 1382 N N . TRP A 1 168 ? -11.402 5.685 11.044 1.00 57.81 168 TRP A N 1
ATOM 1383 C CA . TRP A 1 168 ? -10.339 4.658 11.045 1.00 57.81 168 TRP A CA 1
ATOM 1384 C C . TRP A 1 168 ? -10.328 3.896 12.379 1.00 57.81 168 TRP A C 1
ATOM 1386 O O . TRP A 1 168 ? -10.976 4.373 13.311 1.00 57.81 168 TRP A O 1
ATOM 1396 N N . PRO A 1 169 ? -9.588 2.786 12.583 1.00 56.56 169 PRO A N 1
ATOM 1397 C CA . PRO A 1 169 ? -9.258 2.344 13.929 1.00 56.56 169 PRO A CA 1
ATOM 1398 C C . PRO A 1 169 ? -8.380 3.386 14.651 1.00 56.56 169 PRO A C 1
ATOM 1400 O O . PRO A 1 169 ? -7.180 3.211 14.802 1.00 56.56 169 PRO A O 1
ATOM 1403 N N . ILE A 1 170 ? -8.998 4.472 15.109 1.00 55.78 170 ILE A N 1
ATOM 1404 C CA . ILE A 1 170 ? -8.791 5.103 16.406 1.00 55.78 170 ILE A CA 1
ATOM 1405 C C . ILE A 1 170 ? -10.202 5.458 16.878 1.00 55.78 170 ILE A C 1
ATOM 1407 O O . ILE A 1 170 ? -10.830 6.389 16.377 1.00 55.78 170 ILE A O 1
ATOM 1411 N N . ARG A 1 171 ? -10.725 4.681 17.824 1.00 58.28 171 ARG A N 1
ATOM 1412 C CA . ARG A 1 171 ? -11.705 5.215 18.768 1.00 58.28 171 ARG A CA 1
ATOM 1413 C C . ARG A 1 171 ? -10.908 5.525 20.015 1.00 58.28 171 ARG A C 1
ATOM 1415 O O . ARG A 1 171 ? -10.116 4.673 20.418 1.00 58.28 171 ARG A O 1
ATOM 1422 N N . ASP A 1 172 ? -11.060 6.757 20.490 1.00 58.06 172 ASP A N 1
ATOM 1423 C CA . ASP A 1 172 ? -10.354 7.334 21.631 1.00 58.06 172 ASP A CA 1
ATOM 1424 C C . ASP A 1 172 ? -10.153 6.284 22.723 1.00 58.06 172 ASP A C 1
ATOM 1426 O O . ASP A 1 172 ? -11.050 5.477 22.988 1.00 58.06 172 ASP A O 1
ATOM 1430 N N . VAL A 1 173 ? -8.954 6.255 23.308 1.00 69.38 173 VAL A N 1
ATOM 1431 C CA . VAL A 1 173 ? -8.705 5.403 24.469 1.00 69.38 173 VAL A CA 1
ATOM 1432 C C . VAL A 1 173 ? -9.732 5.802 25.518 1.00 69.38 173 VAL A C 1
ATOM 1434 O O . VAL A 1 173 ? -9.790 6.961 25.925 1.00 69.38 173 VAL A O 1
ATOM 1437 N N . ILE A 1 174 ? -10.594 4.862 25.892 1.00 75.69 174 ILE A N 1
ATOM 1438 C CA . ILE A 1 174 ? -11.528 5.096 26.978 1.00 75.69 174 ILE A CA 1
ATOM 1439 C C . ILE A 1 174 ? -10.714 4.971 28.258 1.00 75.69 174 ILE A C 1
ATOM 1441 O O . ILE A 1 174 ? -9.983 3.999 28.449 1.00 75.69 174 ILE A O 1
ATOM 1445 N N . GLU A 1 175 ? -10.848 5.963 29.125 1.00 77.56 175 GLU A N 1
ATOM 1446 C CA . GLU A 1 175 ? -10.213 5.996 30.438 1.00 77.56 175 GLU A CA 1
ATOM 1447 C C . GLU A 1 175 ? -11.299 6.146 31.512 1.00 77.56 175 GLU A C 1
ATOM 1449 O O . GLU A 1 175 ? -11.430 7.214 32.111 1.00 77.56 175 GLU A O 1
ATOM 1454 N N . PRO A 1 176 ? -12.135 5.110 31.720 1.00 78.19 176 PRO A N 1
ATOM 1455 C CA . PRO A 1 176 ? -13.173 5.156 32.730 1.00 78.19 176 PRO A CA 1
ATOM 1456 C C . PRO A 1 176 ? -12.524 5.160 34.117 1.00 78.19 176 PRO A C 1
ATOM 1458 O O . PRO A 1 176 ? -11.637 4.358 34.402 1.00 78.19 176 PRO A O 1
ATOM 1461 N N . LYS A 1 177 ? -12.988 6.028 35.014 1.00 79.25 177 LYS A N 1
ATOM 1462 C CA . LYS A 1 177 ? -12.518 6.036 36.410 1.00 79.25 177 LYS A CA 1
ATOM 1463 C C . LYS A 1 177 ? -13.023 4.828 37.202 1.00 79.25 177 LYS A C 1
ATOM 1465 O O . LYS A 1 177 ? -12.388 4.419 38.169 1.00 79.25 177 LYS A O 1
ATOM 1470 N N . ASN A 1 178 ? -14.188 4.299 36.830 1.00 80.62 178 ASN A N 1
ATOM 1471 C CA . ASN A 1 178 ? -14.841 3.146 37.447 1.00 80.62 178 ASN A CA 1
ATOM 1472 C C . ASN A 1 178 ? -15.873 2.522 36.481 1.00 80.62 178 ASN A C 1
ATOM 1474 O O . ASN A 1 178 ? -16.059 2.996 35.358 1.00 80.62 178 ASN A O 1
ATOM 1478 N N . ILE A 1 179 ? -16.541 1.444 36.909 1.00 81.50 179 ILE A N 1
ATOM 1479 C CA . ILE A 1 179 ? -17.543 0.731 36.095 1.00 81.50 179 ILE A CA 1
ATOM 1480 C C . ILE A 1 179 ? -18.746 1.620 35.726 1.00 81.50 179 ILE A C 1
ATOM 1482 O O . ILE A 1 179 ? -19.282 1.512 34.623 1.00 81.50 179 ILE A O 1
ATOM 1486 N N . ASP A 1 180 ? -19.130 2.549 36.603 1.00 82.75 180 ASP A N 1
ATOM 1487 C CA . ASP A 1 180 ? -20.250 3.467 36.373 1.00 82.75 180 ASP A CA 1
ATOM 1488 C C . ASP A 1 180 ? -19.913 4.527 35.320 1.00 82.75 180 ASP A C 1
ATOM 1490 O O . ASP A 1 180 ? -20.750 4.887 34.492 1.00 82.75 180 ASP A O 1
ATOM 1494 N N . ASP A 1 181 ? -18.661 4.978 35.290 1.00 83.88 181 ASP A N 1
ATOM 1495 C CA . ASP A 1 181 ? -18.142 5.856 34.247 1.00 83.88 181 ASP A CA 1
ATOM 1496 C C . ASP A 1 181 ? -18.170 5.150 32.880 1.00 83.88 181 ASP A C 1
ATOM 1498 O O . ASP A 1 181 ? -18.638 5.707 31.883 1.00 83.88 181 ASP A O 1
ATOM 1502 N N . LEU A 1 182 ? -17.807 3.861 32.837 1.00 84.19 182 LEU A N 1
ATOM 1503 C CA . LEU A 1 182 ? -17.929 3.057 31.619 1.00 84.19 182 LEU A CA 1
ATOM 1504 C C . LEU A 1 182 ? -19.391 2.936 31.142 1.00 84.19 182 LEU A C 1
ATOM 1506 O O . LEU A 1 182 ? -19.646 3.015 29.935 1.00 84.19 182 LEU A O 1
ATOM 1510 N N . ASN A 1 183 ? -20.362 2.806 32.057 1.00 83.94 183 ASN A N 1
ATOM 1511 C CA . ASN A 1 183 ? -21.792 2.756 31.714 1.00 83.94 183 ASN A CA 1
ATOM 1512 C C . ASN A 1 183 ? -22.254 4.011 30.950 1.00 83.94 183 ASN A C 1
ATOM 1514 O O . ASN A 1 183 ? -23.123 3.902 30.075 1.00 83.94 183 ASN A O 1
ATOM 1518 N N . ASN A 1 184 ? -21.659 5.172 31.248 1.00 83.38 184 ASN A N 1
ATOM 1519 C CA . ASN A 1 184 ? -21.947 6.449 30.592 1.00 83.38 184 ASN A CA 1
ATOM 1520 C C . ASN A 1 184 ? -21.202 6.616 29.259 1.00 83.38 184 ASN A C 1
ATOM 1522 O O . ASN A 1 184 ? -21.762 7.161 28.307 1.00 83.38 184 ASN A O 1
ATOM 1526 N N . LEU A 1 185 ? -19.963 6.121 29.170 1.00 84.31 185 LEU A N 1
ATOM 1527 C CA . LEU A 1 185 ? -19.123 6.227 27.970 1.00 84.31 185 LEU A CA 1
ATOM 1528 C C . LEU A 1 185 ? -19.605 5.317 26.829 1.00 84.31 185 LEU A C 1
ATOM 1530 O O . LEU A 1 185 ? -19.474 5.667 25.653 1.00 84.31 185 LEU A O 1
ATOM 1534 N N . ILE A 1 186 ? -20.202 4.165 27.153 1.00 85.06 186 ILE A N 1
ATOM 1535 C CA . ILE A 1 186 ? -20.768 3.249 26.158 1.00 85.06 186 ILE A CA 1
ATOM 1536 C C . ILE A 1 186 ? -22.228 3.632 25.843 1.00 85.06 186 ILE A C 1
ATOM 1538 O O . ILE A 1 186 ? -23.099 3.531 26.719 1.00 85.06 186 ILE A O 1
ATOM 1542 N N . PRO A 1 187 ? -22.557 4.009 24.585 1.00 84.50 187 PRO A N 1
ATOM 1543 C CA . PRO A 1 187 ? -23.904 4.442 24.219 1.00 84.50 187 PRO A CA 1
ATOM 1544 C C . PRO A 1 187 ? -24.975 3.408 24.577 1.00 84.50 187 PRO A C 1
ATOM 1546 O O . PRO A 1 187 ? -24.810 2.226 24.287 1.00 84.50 187 PRO A O 1
ATOM 1549 N N . LYS A 1 188 ? -26.122 3.855 25.109 1.00 82.62 188 LYS A N 1
ATOM 1550 C CA . LYS A 1 188 ? -27.231 2.976 25.548 1.00 82.62 188 LYS A CA 1
ATOM 1551 C C . LYS A 1 188 ? -27.723 1.986 24.482 1.00 82.62 188 LYS A C 1
ATOM 1553 O O . LYS A 1 188 ? -28.175 0.902 24.814 1.00 82.62 188 LYS A O 1
ATOM 1558 N N . ARG A 1 189 ? -27.604 2.337 23.198 1.00 85.31 189 ARG A N 1
ATOM 1559 C CA . ARG A 1 189 ? -27.978 1.475 22.061 1.00 85.31 189 ARG A CA 1
ATOM 1560 C C . ARG A 1 189 ? -27.083 0.240 21.875 1.00 85.31 189 ARG A C 1
ATOM 1562 O O . ARG A 1 189 ? -27.425 -0.633 21.087 1.00 85.31 189 ARG A O 1
ATOM 1569 N N . ILE A 1 190 ? -25.910 0.206 22.504 1.00 86.69 190 ILE A N 1
ATOM 1570 C CA . ILE A 1 190 ? -24.952 -0.892 22.387 1.00 86.69 190 ILE A CA 1
ATOM 1571 C C . ILE A 1 190 ? -25.199 -1.865 23.538 1.00 86.69 190 ILE A C 1
ATOM 1573 O O . ILE A 1 190 ? -24.871 -1.560 24.682 1.00 86.69 190 ILE A O 1
ATOM 1577 N N . LYS A 1 191 ? -25.777 -3.029 23.223 1.00 89.00 191 LYS A N 1
ATOM 1578 C CA . LYS A 1 191 ? -26.018 -4.100 24.203 1.00 89.00 191 LYS A CA 1
ATOM 1579 C C . LYS A 1 191 ? -24.804 -5.003 24.421 1.00 89.00 191 LYS A C 1
ATOM 1581 O O . LYS A 1 191 ? -24.636 -5.547 25.502 1.00 89.00 191 LYS A O 1
ATOM 1586 N N . GLN A 1 192 ? -23.951 -5.149 23.410 1.00 89.62 192 GLN A N 1
ATOM 1587 C CA . GLN A 1 192 ? -22.769 -6.004 23.467 1.00 89.62 192 GLN A CA 1
ATOM 1588 C C . GLN A 1 192 ? -21.577 -5.293 22.832 1.00 89.62 192 GLN A C 1
ATOM 1590 O O . GLN A 1 192 ? -21.725 -4.634 21.803 1.00 89.62 192 GLN A O 1
ATOM 1595 N N . PHE A 1 193 ? -20.404 -5.406 23.449 1.00 88.38 193 PHE A N 1
ATOM 1596 C CA . PHE A 1 193 ? -19.164 -4.797 22.973 1.00 88.38 193 PHE A CA 1
ATOM 1597 C C . PHE A 1 193 ? -17.942 -5.587 23.451 1.00 88.38 193 PHE A C 1
ATOM 1599 O O . PHE A 1 193 ? -18.051 -6.496 24.273 1.00 88.38 193 PHE A O 1
ATOM 1606 N N . GLN A 1 194 ? -16.769 -5.236 22.933 1.00 87.88 194 GLN A N 1
ATOM 1607 C CA . GLN A 1 194 ? -15.495 -5.808 23.366 1.00 87.88 194 GLN A CA 1
ATOM 1608 C C . GLN A 1 194 ? -14.579 -4.703 23.893 1.00 87.88 194 GLN A C 1
ATOM 1610 O O . GLN A 1 194 ? -14.501 -3.627 23.297 1.00 87.88 194 GLN A O 1
ATOM 1615 N N . LEU A 1 195 ? -13.874 -4.970 24.991 1.00 86.38 195 LEU A N 1
ATOM 1616 C CA . LEU A 1 195 ? -12.816 -4.114 25.518 1.00 86.38 195 LEU A CA 1
ATOM 1617 C C . LEU A 1 195 ? -11.462 -4.750 25.231 1.00 86.38 195 LEU A C 1
ATOM 1619 O O . LEU A 1 195 ? -11.217 -5.905 25.572 1.00 86.38 195 LEU A O 1
ATOM 1623 N N . PHE A 1 196 ? -10.586 -3.972 24.612 1.00 85.31 196 PHE A N 1
ATOM 1624 C CA . PHE A 1 196 ? -9.203 -4.325 24.359 1.00 85.31 196 PHE A CA 1
ATOM 1625 C C . PHE A 1 196 ? -8.310 -3.544 25.322 1.00 85.31 196 PHE A C 1
ATOM 1627 O O . PHE A 1 196 ? -8.151 -2.329 25.183 1.00 85.31 196 PHE A O 1
ATOM 1634 N N . VAL A 1 197 ? -7.755 -4.240 26.309 1.00 84.31 197 VAL A N 1
ATOM 1635 C CA . VAL A 1 197 ? -7.007 -3.649 27.423 1.00 84.31 197 VAL A CA 1
ATOM 1636 C C . VAL A 1 197 ? -5.522 -3.751 27.113 1.00 84.31 197 VAL A C 1
ATOM 1638 O O . VAL A 1 197 ? -4.906 -4.800 27.314 1.00 84.31 197 VAL A O 1
ATOM 1641 N N . SER A 1 198 ? -4.969 -2.685 26.532 1.00 79.19 198 SER A N 1
ATOM 1642 C CA . SER A 1 198 ? -3.561 -2.612 26.135 1.00 79.19 198 SER A CA 1
ATOM 1643 C C . SER A 1 198 ? -3.134 -1.192 25.758 1.00 79.19 198 SER A C 1
ATOM 1645 O O . SER A 1 198 ? -3.849 -0.445 25.073 1.00 79.19 198 SER A O 1
ATOM 1647 N N . ASP A 1 199 ? -1.889 -0.872 26.094 1.00 75.69 199 ASP A N 1
ATOM 1648 C CA . ASP A 1 199 ? -1.229 0.360 25.671 1.00 75.69 199 ASP A CA 1
ATOM 1649 C C . ASP A 1 199 ? -0.618 0.246 24.253 1.00 75.69 199 ASP A C 1
ATOM 1651 O O . ASP A 1 199 ? -0.229 1.258 23.664 1.00 75.69 199 ASP A O 1
ATOM 1655 N N . ASP A 1 200 ? -0.627 -0.945 23.638 1.00 77.62 200 ASP A N 1
ATOM 1656 C CA . ASP A 1 200 ? -0.156 -1.153 22.265 1.00 77.62 200 ASP A CA 1
ATOM 1657 C C . ASP A 1 200 ? -1.251 -0.832 21.229 1.00 77.62 200 ASP A C 1
ATOM 1659 O O . ASP A 1 200 ? -2.196 -1.593 20.989 1.00 77.62 200 ASP A O 1
ATOM 1663 N N . ILE A 1 201 ? -1.099 0.320 20.570 1.00 77.25 201 ILE A N 1
ATOM 1664 C CA . ILE A 1 201 ? -2.002 0.769 19.505 1.00 77.25 201 ILE A CA 1
ATOM 1665 C C . ILE A 1 201 ? -1.932 -0.105 18.246 1.00 77.25 201 ILE A C 1
ATOM 1667 O O . ILE A 1 201 ? -2.942 -0.259 17.565 1.00 77.25 201 ILE A O 1
ATOM 1671 N N . LEU A 1 202 ? -0.770 -0.681 17.917 1.00 78.12 202 LEU A N 1
ATOM 1672 C CA . LEU A 1 202 ? -0.611 -1.536 16.740 1.00 78.12 202 LEU A CA 1
ATOM 1673 C C . LEU A 1 202 ? -1.382 -2.840 16.937 1.00 78.12 202 LEU A C 1
ATOM 1675 O O . LEU A 1 202 ? -2.102 -3.272 16.034 1.00 78.12 202 LEU A O 1
ATOM 1679 N N . LEU A 1 203 ? -1.264 -3.430 18.126 1.00 77.81 203 LEU A N 1
ATOM 1680 C CA . LEU A 1 203 ? -1.974 -4.650 18.490 1.00 77.81 203 LEU A CA 1
ATOM 1681 C C . LEU A 1 203 ? -3.494 -4.441 18.456 1.00 77.81 203 LEU A C 1
ATOM 1683 O O . LEU A 1 203 ? -4.220 -5.258 17.886 1.00 77.81 203 LEU A O 1
ATOM 1687 N N . TYR A 1 204 ? -3.961 -3.304 18.979 1.00 79.62 204 TYR A N 1
ATOM 1688 C CA . TYR A 1 204 ? -5.362 -2.901 18.889 1.00 79.62 204 TYR A CA 1
ATOM 1689 C C . TYR A 1 204 ? -5.832 -2.749 17.435 1.00 79.62 204 TYR A C 1
ATOM 1691 O O . TYR A 1 204 ? -6.846 -3.336 17.052 1.00 79.62 204 TYR A O 1
ATOM 1699 N N . SER A 1 205 ? -5.095 -2.006 16.600 1.00 80.19 205 SER A N 1
ATOM 1700 C CA . SER A 1 205 ? -5.452 -1.811 15.189 1.00 80.19 205 SER A CA 1
ATOM 1701 C C . SER A 1 205 ? -5.547 -3.147 14.448 1.00 80.19 205 SER A C 1
ATOM 1703 O O . SER A 1 205 ? -6.524 -3.382 13.740 1.00 80.19 205 SER A O 1
ATOM 1705 N N . LEU A 1 206 ? -4.582 -4.050 14.647 1.00 80.06 206 LEU A N 1
ATOM 1706 C CA . LEU A 1 206 ? -4.599 -5.395 14.064 1.00 80.06 206 LEU A CA 1
ATOM 1707 C C . LEU A 1 206 ? -5.815 -6.206 14.522 1.00 80.06 206 LEU A C 1
ATOM 1709 O O . LEU A 1 206 ? -6.476 -6.844 13.702 1.00 80.06 206 LEU A O 1
ATOM 1713 N N . TYR A 1 207 ? -6.141 -6.155 15.814 1.00 80.75 207 TYR A N 1
ATOM 1714 C CA . TYR A 1 207 ? -7.303 -6.848 16.358 1.00 80.75 207 TYR A CA 1
ATOM 1715 C C . TYR A 1 207 ? -8.612 -6.349 15.730 1.00 80.75 207 TYR A C 1
ATOM 1717 O O . TYR A 1 207 ? -9.443 -7.154 15.306 1.00 80.75 207 TYR A O 1
ATOM 1725 N N . VAL A 1 208 ? -8.773 -5.030 15.598 1.00 80.88 208 VAL A N 1
ATOM 1726 C CA . VAL A 1 208 ? -9.943 -4.420 14.947 1.00 80.88 208 VAL A CA 1
ATOM 1727 C C . VAL A 1 208 ? -10.029 -4.809 13.471 1.00 80.88 208 VAL A C 1
ATOM 1729 O O . VAL A 1 208 ? -11.115 -5.132 12.989 1.00 80.88 208 VAL A O 1
ATOM 1732 N N . LEU A 1 209 ? -8.906 -4.809 12.749 1.00 80.06 209 LEU A N 1
ATOM 1733 C CA . LEU A 1 209 ? -8.862 -5.186 11.334 1.00 80.06 209 LEU A CA 1
ATOM 1734 C C . LEU A 1 209 ? -9.256 -6.657 11.129 1.00 80.06 209 LEU A C 1
ATOM 1736 O O . LEU A 1 209 ? -10.101 -6.956 10.280 1.00 80.06 209 LEU A O 1
ATOM 1740 N N . ASN A 1 210 ? -8.726 -7.561 11.955 1.00 82.12 210 ASN A N 1
ATOM 1741 C CA . ASN A 1 210 ? -9.059 -8.987 11.912 1.00 82.12 210 ASN A CA 1
ATOM 1742 C C . ASN A 1 210 ? -10.528 -9.267 12.263 1.00 82.12 210 ASN A C 1
ATOM 1744 O O . ASN A 1 210 ? -11.124 -10.194 11.717 1.00 82.12 210 ASN A O 1
ATOM 1748 N N . ASN A 1 211 ? -11.137 -8.430 13.103 1.00 78.31 211 ASN A N 1
ATOM 1749 C CA . ASN A 1 211 ? -12.545 -8.529 13.493 1.00 78.31 211 ASN A CA 1
ATOM 1750 C C . ASN A 1 211 ? -13.459 -7.559 12.721 1.00 78.31 211 ASN A C 1
ATOM 1752 O O . ASN A 1 211 ? -14.606 -7.331 13.101 1.00 78.31 211 ASN A O 1
ATOM 1756 N N . SER A 1 212 ? -12.999 -6.992 11.602 1.00 76.81 212 SER A N 1
ATOM 1757 C CA . SER A 1 212 ? -13.711 -5.924 10.878 1.00 76.81 212 SER A CA 1
ATOM 1758 C C . SER A 1 212 ? -15.149 -6.272 10.461 1.00 76.81 212 SER A C 1
ATOM 1760 O O . SER A 1 212 ? -15.991 -5.376 10.343 1.00 76.81 212 SER A O 1
ATOM 1762 N N . LYS A 1 213 ? -15.447 -7.564 10.265 1.00 74.94 213 LYS A N 1
ATOM 1763 C CA . LYS A 1 213 ? -16.785 -8.078 9.933 1.00 74.94 213 LYS A CA 1
ATOM 1764 C C . LYS A 1 213 ? -17.768 -7.974 11.104 1.00 74.94 213 LYS A C 1
ATOM 1766 O O . LYS A 1 213 ? -18.933 -7.659 10.881 1.00 74.94 213 LYS A O 1
ATOM 1771 N N . THR A 1 214 ? -17.309 -8.202 12.333 1.00 73.50 214 THR A N 1
ATOM 1772 C CA . THR A 1 214 ? -18.147 -8.231 13.544 1.00 73.50 214 THR A CA 1
ATOM 1773 C C . THR A 1 214 ? -18.212 -6.877 14.251 1.00 73.50 214 THR A C 1
ATOM 1775 O O . THR A 1 214 ? -19.199 -6.605 14.926 1.00 73.50 214 THR A O 1
ATOM 1778 N N . VAL A 1 215 ? -17.257 -5.969 13.999 1.00 73.44 215 VAL A N 1
ATOM 1779 C CA . VAL A 1 215 ? -17.180 -4.606 14.583 1.00 73.44 215 VAL A CA 1
ATOM 1780 C C . VAL A 1 215 ? -18.475 -3.784 14.459 1.00 73.44 215 VAL A C 1
ATOM 1782 O O . VAL A 1 215 ? -18.718 -2.878 15.256 1.00 73.44 215 VAL A O 1
ATOM 1785 N N . SER A 1 216 ? -19.318 -4.054 13.456 1.00 73.12 216 SER A N 1
ATOM 1786 C CA . SER A 1 216 ? -20.600 -3.343 13.301 1.00 73.12 216 SER A CA 1
ATOM 1787 C C . SER A 1 216 ? -21.683 -3.816 14.282 1.00 73.12 216 SER A C 1
ATOM 1789 O O . SER A 1 216 ? -22.571 -3.031 14.604 1.00 73.12 216 SER A O 1
ATOM 1791 N N . GLN A 1 217 ? -21.617 -5.073 14.730 1.00 77.50 217 GLN A N 1
ATOM 1792 C CA . GLN A 1 217 ? -22.543 -5.687 15.690 1.00 77.50 217 GLN A CA 1
ATOM 1793 C C . GLN A 1 217 ? -21.993 -5.585 17.117 1.00 77.50 217 GLN A C 1
ATOM 1795 O O . GLN A 1 217 ? -22.715 -5.199 18.030 1.00 77.50 217 GLN A O 1
ATOM 1800 N N . GLU A 1 218 ? -20.696 -5.850 17.273 1.00 82.69 218 GLU A N 1
ATOM 1801 C CA . GLU A 1 218 ? -19.961 -5.794 18.533 1.00 82.69 218 GLU A CA 1
ATOM 1802 C C . GLU A 1 218 ? -18.828 -4.765 18.403 1.00 82.69 218 GLU A C 1
ATOM 1804 O O . GLU A 1 218 ? -17.729 -5.100 17.948 1.00 82.69 218 GLU A O 1
ATOM 1809 N N . PRO A 1 219 ? -19.068 -3.483 18.732 1.00 85.19 219 PRO A N 1
ATOM 1810 C CA . PRO A 1 219 ? -18.021 -2.478 18.683 1.00 85.19 219 PRO A CA 1
ATOM 1811 C C . PRO A 1 219 ? -16.887 -2.832 19.646 1.00 85.19 219 PRO A C 1
ATOM 1813 O O . PRO A 1 219 ? -17.110 -3.252 20.780 1.00 85.19 219 PRO A O 1
ATOM 1816 N N . ILE A 1 220 ? -15.664 -2.613 19.178 1.00 85.00 220 ILE A N 1
ATOM 1817 C CA . ILE A 1 220 ? -14.446 -2.826 19.952 1.00 85.00 220 ILE A CA 1
ATOM 1818 C C . ILE A 1 220 ? -13.981 -1.461 20.456 1.00 85.00 220 ILE A C 1
ATOM 1820 O O . ILE A 1 220 ? -13.888 -0.507 19.677 1.00 85.00 220 ILE A O 1
ATOM 1824 N N . TYR A 1 221 ? -13.711 -1.371 21.753 1.00 85.75 221 TYR A N 1
ATOM 1825 C CA . TYR A 1 221 ? -13.187 -0.183 22.413 1.00 85.75 221 TYR A CA 1
ATOM 1826 C C . TYR A 1 221 ? -11.828 -0.486 23.027 1.00 85.75 221 TYR A C 1
ATOM 1828 O O . TYR A 1 221 ? -11.579 -1.597 23.490 1.00 85.75 221 TYR A O 1
ATOM 1836 N N . ARG A 1 222 ? -10.948 0.512 23.037 1.00 84.62 222 ARG A N 1
ATOM 1837 C CA . ARG A 1 222 ? -9.629 0.406 23.653 1.00 84.62 222 ARG A CA 1
ATOM 1838 C C . ARG A 1 222 ? -9.659 1.000 25.056 1.00 84.62 222 ARG A C 1
ATOM 1840 O O . ARG A 1 222 ? -10.165 2.105 25.223 1.00 84.62 222 ARG A O 1
ATOM 1847 N N . LEU A 1 223 ? -9.091 0.286 26.022 1.00 83.75 223 LEU A N 1
ATOM 1848 C CA . LEU A 1 223 ? -8.983 0.693 27.423 1.00 83.75 223 LEU A CA 1
ATOM 1849 C C . LEU A 1 223 ? -7.501 0.823 27.810 1.00 83.75 223 LEU A C 1
ATOM 1851 O O . LEU A 1 223 ? -6.715 -0.086 27.531 1.00 83.75 223 LEU A O 1
ATOM 1855 N N . ALA A 1 224 ? -7.127 1.949 28.427 1.00 76.12 224 ALA A N 1
ATOM 1856 C CA . ALA A 1 224 ? -5.776 2.156 28.960 1.00 76.12 224 ALA A CA 1
ATOM 1857 C C . ALA A 1 224 ? -5.514 1.222 30.144 1.00 76.12 224 ALA A C 1
ATOM 1859 O O . ALA A 1 224 ? -6.357 1.113 31.035 1.00 76.12 224 ALA A O 1
ATOM 1860 N N . VAL A 1 225 ? -4.325 0.614 30.211 1.00 77.62 225 VAL A N 1
ATOM 1861 C CA . VAL A 1 225 ? -3.993 -0.336 31.292 1.00 77.62 225 VAL A CA 1
ATOM 1862 C C . VAL A 1 225 ? -3.989 0.359 32.657 1.00 77.62 225 VAL A C 1
ATOM 1864 O O . VAL A 1 225 ? -4.511 -0.172 33.633 1.00 77.62 225 VAL A O 1
ATOM 1867 N N . LYS A 1 226 ? -3.465 1.589 32.722 1.00 72.31 226 LYS A N 1
ATOM 1868 C CA . LYS A 1 226 ? -3.309 2.359 33.968 1.00 72.31 226 LYS A CA 1
ATOM 1869 C C . LYS A 1 226 ? -4.631 2.687 34.680 1.00 72.31 226 LYS A C 1
ATOM 1871 O O . LYS A 1 226 ? -4.640 2.787 35.902 1.00 72.31 226 LYS A O 1
ATOM 1876 N N . ASN A 1 227 ? -5.720 2.839 33.925 1.00 63.84 227 ASN A N 1
ATOM 1877 C CA . ASN A 1 227 ? -7.057 3.175 34.435 1.00 63.84 227 ASN A CA 1
ATOM 1878 C C . ASN A 1 227 ? -8.043 2.018 34.209 1.00 63.84 227 ASN A C 1
ATOM 1880 O O . ASN A 1 227 ? -9.252 2.217 34.107 1.00 63.84 227 ASN A O 1
ATOM 1884 N N . SER A 1 228 ? -7.520 0.803 34.053 1.00 64.94 228 SER A N 1
ATOM 1885 C CA . SER A 1 228 ? -8.335 -0.346 33.713 1.00 64.94 228 SER A CA 1
ATOM 1886 C C . SER A 1 228 ? -9.150 -0.805 34.920 1.00 64.94 228 SER A C 1
ATOM 1888 O O . SER A 1 228 ? -8.617 -1.123 35.980 1.00 64.94 228 SER A O 1
ATOM 1890 N N . ILE A 1 229 ? -10.463 -0.892 34.732 1.00 76.75 229 ILE A N 1
ATOM 1891 C CA . ILE A 1 229 ? -11.391 -1.563 35.654 1.00 76.75 229 ILE A CA 1
ATOM 1892 C C . ILE A 1 229 ? -11.213 -3.093 35.651 1.00 76.75 229 ILE A C 1
ATOM 1894 O O . ILE A 1 229 ? -11.784 -3.783 36.491 1.00 76.75 229 ILE A O 1
ATOM 1898 N N . THR A 1 230 ? -10.423 -3.625 34.712 1.00 67.31 230 THR A N 1
ATOM 1899 C CA . THR A 1 230 ? -10.005 -5.028 34.667 1.00 67.31 230 THR A CA 1
ATOM 1900 C C . THR A 1 230 ? -8.534 -5.126 35.064 1.00 67.31 230 THR A C 1
ATOM 1902 O O . THR A 1 230 ? -7.700 -4.405 34.516 1.00 67.31 230 THR A O 1
ATOM 1905 N N . GLN A 1 231 ? -8.194 -6.009 36.005 1.00 66.94 231 GLN A N 1
ATOM 1906 C CA . GLN A 1 231 ? -6.822 -6.118 36.524 1.00 66.94 231 GLN A CA 1
ATOM 1907 C C . GLN A 1 231 ? -5.836 -6.700 35.492 1.00 66.94 231 GLN A C 1
ATOM 1909 O O . GLN A 1 231 ? -4.638 -6.448 35.592 1.00 66.94 231 GLN A O 1
ATOM 1914 N N . ASP A 1 232 ? -6.343 -7.381 34.454 1.00 71.88 232 ASP A N 1
ATOM 1915 C CA . ASP A 1 232 ? -5.526 -8.025 33.424 1.00 71.88 232 ASP A CA 1
ATOM 1916 C C . ASP A 1 232 ? -5.646 -7.365 32.046 1.00 71.88 232 ASP A C 1
ATOM 1918 O O . ASP A 1 232 ? -6.737 -7.015 31.570 1.00 71.88 232 ASP A O 1
ATOM 1922 N N . THR A 1 233 ? -4.501 -7.284 31.363 1.00 77.19 233 THR A N 1
ATOM 1923 C CA . THR A 1 233 ? -4.437 -6.995 29.923 1.00 77.19 233 THR A CA 1
ATOM 1924 C C . THR A 1 233 ? -5.091 -8.115 29.114 1.00 77.19 233 THR A C 1
ATOM 1926 O O . THR A 1 233 ? -5.048 -9.283 29.499 1.00 77.19 233 THR A O 1
ATOM 1929 N N . GLY A 1 234 ? -5.692 -7.774 27.974 1.00 78.75 234 GLY A N 1
ATOM 1930 C CA . GLY A 1 234 ? -6.345 -8.754 27.108 1.00 78.75 234 GLY A CA 1
ATOM 1931 C C . GLY A 1 234 ? -7.688 -8.291 26.564 1.00 78.75 234 GLY A C 1
ATOM 1932 O O . GLY A 1 234 ? -7.963 -7.095 26.459 1.00 78.75 234 GLY A O 1
ATOM 1933 N N . ILE A 1 235 ? -8.510 -9.261 26.168 1.00 84.75 235 ILE A N 1
ATOM 1934 C CA . ILE A 1 235 ? -9.809 -9.022 25.540 1.00 84.75 235 ILE A CA 1
ATOM 1935 C C . ILE A 1 235 ? -10.909 -9.405 26.520 1.00 84.75 235 ILE A C 1
ATOM 1937 O O . ILE A 1 235 ? -10.935 -10.522 27.038 1.00 84.75 235 ILE A O 1
ATOM 1941 N N . TRP A 1 236 ? -11.846 -8.488 26.708 1.00 86.69 236 TRP A N 1
ATOM 1942 C CA . TRP A 1 236 ? -13.007 -8.669 27.565 1.00 86.69 236 TRP A CA 1
ATOM 1943 C C . TRP A 1 236 ? -14.281 -8.466 26.758 1.00 86.69 236 TRP A C 1
ATOM 1945 O O . TRP A 1 236 ? -14.356 -7.577 25.908 1.00 86.69 236 TRP A O 1
ATOM 1955 N N . LYS A 1 237 ? -15.295 -9.284 27.018 1.00 89.56 237 LYS A N 1
ATOM 1956 C CA . LYS A 1 237 ? -16.647 -9.091 26.498 1.00 89.56 237 LYS A CA 1
ATOM 1957 C C . LYS A 1 237 ? -17.451 -8.286 27.501 1.00 89.56 237 LYS A C 1
ATOM 1959 O O . LYS A 1 237 ? -17.485 -8.629 28.676 1.00 89.56 237 LYS A O 1
ATOM 1964 N N . GLY A 1 238 ? -18.087 -7.227 27.016 1.00 89.44 238 GLY A N 1
ATOM 1965 C CA . GLY A 1 238 ? -19.015 -6.414 27.782 1.00 89.44 238 GLY A CA 1
ATOM 1966 C C . GLY A 1 238 ? -20.450 -6.663 27.348 1.00 89.44 238 GLY A C 1
ATOM 1967 O O . GLY A 1 238 ? -20.762 -6.575 26.156 1.00 89.44 238 GLY A O 1
ATOM 1968 N N . MET A 1 239 ? -21.320 -6.944 28.313 1.00 89.69 239 MET A N 1
ATOM 1969 C CA . MET A 1 239 ? -22.763 -7.056 28.115 1.00 89.69 239 MET A CA 1
ATOM 1970 C C . MET A 1 239 ? -23.469 -5.976 28.921 1.00 89.69 239 MET A C 1
ATOM 1972 O O . MET A 1 239 ? -23.179 -5.792 30.098 1.00 89.69 239 MET A O 1
ATOM 1976 N N . LYS A 1 240 ? -24.386 -5.255 28.280 1.00 89.25 240 LYS A N 1
ATOM 1977 C CA . LYS A 1 240 ? -25.192 -4.208 28.901 1.00 89.25 240 LYS A CA 1
ATOM 1978 C C . LYS A 1 240 ? -26.635 -4.687 29.012 1.00 89.25 240 LYS A C 1
ATOM 1980 O O . LYS A 1 240 ? -27.274 -4.953 27.993 1.00 89.25 240 LYS A O 1
ATOM 1985 N N . ASN A 1 241 ? -27.126 -4.789 30.243 1.00 87.00 241 ASN A N 1
ATOM 1986 C CA . ASN A 1 241 ? -28.512 -5.165 30.530 1.00 87.00 241 ASN A CA 1
ATOM 1987 C C . ASN A 1 241 ? -29.472 -4.017 30.171 1.00 87.00 241 ASN A C 1
ATOM 1989 O O . ASN A 1 241 ? -29.033 -2.895 29.903 1.00 87.00 241 ASN A O 1
ATOM 1993 N N . ASP A 1 242 ? -30.783 -4.270 30.184 1.00 84.44 242 ASP A N 1
ATOM 1994 C CA . ASP A 1 242 ? -31.786 -3.254 29.824 1.00 84.44 242 ASP A CA 1
ATOM 1995 C C . ASP A 1 242 ? -31.779 -2.038 30.780 1.00 84.44 242 ASP A C 1
ATOM 1997 O O . ASP A 1 242 ? -32.044 -0.917 30.345 1.00 84.44 242 ASP A O 1
ATOM 2001 N N . ASP A 1 243 ? -31.331 -2.225 32.028 1.00 82.06 243 ASP A N 1
ATOM 2002 C CA . ASP A 1 243 ? -31.108 -1.151 33.015 1.00 82.06 243 ASP A CA 1
ATOM 2003 C C . ASP A 1 243 ? -29.822 -0.339 32.769 1.00 82.06 243 ASP A C 1
ATOM 2005 O O . ASP A 1 243 ? -29.547 0.656 33.438 1.00 82.06 243 ASP A O 1
ATOM 2009 N N . GLY A 1 244 ? -29.002 -0.749 31.799 1.00 79.38 244 GLY A N 1
ATOM 2010 C CA . GLY A 1 244 ? -27.766 -0.068 31.431 1.00 79.38 244 GLY A CA 1
ATOM 2011 C C . GLY A 1 244 ? -26.533 -0.447 32.256 1.00 79.38 244 GLY A C 1
ATOM 2012 O O . GLY A 1 244 ? -25.486 0.168 32.057 1.00 79.38 244 GLY A O 1
ATOM 2013 N N . GLN A 1 245 ? -26.627 -1.451 33.129 1.00 85.00 245 GLN A N 1
ATOM 2014 C CA . GLN A 1 245 ? -25.479 -1.998 33.857 1.00 85.00 245 GLN A CA 1
ATOM 2015 C C . GLN A 1 245 ? -24.621 -2.888 32.955 1.00 85.00 245 GLN A C 1
ATOM 2017 O O . GLN A 1 245 ? -25.158 -3.715 32.214 1.00 85.00 245 GLN A O 1
ATOM 2022 N N . ILE A 1 246 ? -23.300 -2.719 33.034 1.00 87.94 246 ILE A N 1
ATOM 2023 C CA . ILE A 1 246 ? -22.312 -3.503 32.292 1.00 87.94 246 ILE A CA 1
ATOM 2024 C C . ILE A 1 246 ? -21.770 -4.648 33.154 1.00 87.94 246 ILE A C 1
ATOM 2026 O O . ILE A 1 246 ? -21.270 -4.419 34.254 1.00 87.94 246 ILE A O 1
ATOM 2030 N N . SER A 1 247 ? -21.785 -5.864 32.610 1.00 87.56 247 SER A N 1
ATOM 2031 C CA . SER A 1 247 ? -20.984 -6.994 33.085 1.00 87.56 247 SER A CA 1
ATOM 2032 C C . SER A 1 247 ? -19.809 -7.250 32.140 1.00 87.56 247 SER A C 1
ATOM 2034 O O . SER A 1 247 ? -19.922 -7.050 30.927 1.00 87.56 247 SER A O 1
ATOM 2036 N N . LEU A 1 248 ? -18.668 -7.663 32.700 1.00 88.12 248 LEU A N 1
ATOM 2037 C CA . LEU A 1 248 ? -17.445 -7.958 31.954 1.00 88.12 248 LEU A CA 1
ATOM 2038 C C . LEU A 1 248 ? -17.022 -9.409 32.166 1.00 88.12 248 LEU A C 1
ATOM 2040 O O . LEU A 1 248 ? -16.939 -9.875 33.299 1.00 88.12 248 LEU A O 1
ATOM 2044 N N . GLU A 1 249 ? -16.700 -10.092 31.073 1.00 88.19 249 GLU A N 1
ATOM 2045 C CA . GLU A 1 249 ? -16.184 -11.460 31.076 1.00 88.19 249 GLU A CA 1
ATOM 2046 C C . GLU A 1 249 ? -14.880 -11.520 30.276 1.00 88.19 249 GLU A C 1
ATOM 2048 O O . GLU A 1 249 ? -14.812 -11.039 29.139 1.00 88.19 249 GLU A O 1
ATOM 2053 N N . GLN A 1 250 ? -13.829 -12.100 30.856 1.00 83.12 250 GLN A N 1
ATOM 2054 C CA . GLN A 1 250 ? -12.558 -12.263 30.158 1.00 83.12 250 GLN A CA 1
ATOM 2055 C C . GLN A 1 250 ? -12.685 -13.343 29.085 1.00 83.12 250 GLN A C 1
ATOM 2057 O O . GLN A 1 250 ? -13.198 -14.436 29.323 1.00 83.12 250 GLN A O 1
ATOM 2062 N N . VAL A 1 251 ? -12.172 -13.067 27.889 1.00 80.81 251 VAL A N 1
ATOM 2063 C CA . VAL A 1 251 ? -12.122 -14.075 26.830 1.00 80.81 251 VAL A CA 1
ATOM 2064 C C . VAL A 1 251 ? -10.898 -14.962 27.065 1.00 80.81 251 VAL A C 1
ATOM 2066 O O . VAL A 1 251 ? -9.771 -14.528 26.828 1.00 80.81 251 VAL A O 1
ATOM 2069 N N . ASN A 1 252 ? -11.113 -16.204 27.521 1.00 59.81 252 ASN A N 1
ATOM 2070 C CA . ASN A 1 252 ? -10.037 -17.172 27.778 1.00 59.81 252 ASN A CA 1
ATOM 2071 C C . ASN A 1 252 ? -9.090 -17.316 26.565 1.00 59.81 252 ASN A C 1
ATOM 2073 O O . ASN A 1 252 ? -9.506 -17.604 25.440 1.00 59.81 252 ASN A O 1
ATOM 2077 N N . SER A 1 253 ? -7.797 -17.097 26.818 1.00 52.50 253 SER A N 1
ATOM 2078 C CA . SER A 1 253 ? -6.768 -16.680 25.850 1.00 52.50 253 SER A CA 1
ATOM 2079 C C . SER A 1 253 ? -6.107 -17.795 25.023 1.00 52.50 253 SER A C 1
ATOM 2081 O O . SER A 1 253 ? -5.102 -17.548 24.351 1.00 52.50 253 SER A O 1
ATOM 2083 N N . THR A 1 254 ? -6.666 -19.007 24.999 1.00 44.62 254 THR A N 1
ATOM 2084 C CA . THR A 1 254 ? -6.070 -20.154 24.284 1.00 44.62 254 THR A CA 1
ATOM 2085 C C . THR A 1 254 ? -6.335 -20.160 22.776 1.00 44.62 254 THR A C 1
ATOM 2087 O O . THR A 1 254 ? -5.707 -20.915 22.048 1.00 44.62 254 THR A O 1
ATOM 2090 N N . LYS A 1 255 ? -7.231 -19.307 22.260 1.00 44.47 255 LYS A N 1
ATOM 2091 C CA . LYS A 1 255 ? -7.466 -19.168 20.805 1.00 44.47 255 LYS A CA 1
ATOM 2092 C C . LYS A 1 255 ? -6.934 -17.869 20.208 1.00 44.47 255 LYS A C 1
ATOM 2094 O O . LYS A 1 255 ? -6.606 -17.832 19.028 1.00 44.47 255 LYS A O 1
ATOM 2099 N N . THR A 1 256 ? -6.831 -16.811 21.003 1.00 45.50 256 THR A N 1
ATOM 2100 C CA . THR A 1 256 ? -6.486 -15.462 20.537 1.00 45.50 256 THR A CA 1
ATOM 2101 C C . THR A 1 256 ? -4.979 -15.254 20.445 1.00 45.50 256 THR A C 1
ATOM 2103 O O . THR A 1 256 ? -4.500 -14.754 19.432 1.00 45.50 256 THR A O 1
ATOM 2106 N N . THR A 1 257 ? -4.212 -15.708 21.435 1.00 41.09 257 THR A N 1
ATOM 2107 C CA . THR A 1 257 ? -2.742 -15.573 21.451 1.00 41.09 257 THR A CA 1
ATOM 2108 C C . THR A 1 257 ? -2.066 -16.542 20.475 1.00 41.09 257 THR A C 1
ATOM 2110 O O . THR A 1 257 ? -1.125 -16.169 19.776 1.00 41.09 257 THR A O 1
ATOM 2113 N N . ASP A 1 258 ? -2.615 -17.752 20.327 1.00 39.66 258 ASP A N 1
ATOM 2114 C CA . ASP A 1 258 ? -2.128 -18.735 19.357 1.00 39.66 258 ASP A CA 1
ATOM 2115 C C . ASP A 1 258 ? -2.440 -18.333 17.912 1.00 39.66 258 ASP A C 1
ATOM 2117 O O . ASP A 1 258 ? -1.629 -18.610 17.039 1.00 39.66 258 ASP A O 1
ATOM 2121 N N . GLN A 1 259 ? -3.518 -17.586 17.630 1.00 43.81 259 GLN A N 1
ATOM 2122 C CA . GLN A 1 259 ? -3.727 -16.947 16.317 1.00 43.81 259 GLN A CA 1
ATOM 2123 C C . GLN A 1 259 ? -2.706 -15.832 16.030 1.00 43.81 259 GLN A C 1
ATOM 2125 O O . GLN A 1 259 ? -2.266 -15.679 14.888 1.00 43.81 259 GLN A O 1
ATOM 2130 N N . PHE A 1 260 ? -2.280 -15.095 17.063 1.00 43.31 260 PHE A N 1
ATOM 2131 C CA . PHE A 1 260 ? -1.207 -14.099 16.961 1.00 43.31 260 PHE A CA 1
ATOM 2132 C C . PHE A 1 260 ? 0.160 -14.738 16.644 1.00 43.31 260 PHE A C 1
ATOM 2134 O O . PHE A 1 260 ? 0.958 -14.145 15.917 1.00 43.31 260 PHE A O 1
ATOM 2141 N N . VAL A 1 261 ? 0.416 -15.962 17.125 1.00 41.44 261 VAL A N 1
ATOM 2142 C CA . VAL A 1 261 ? 1.650 -16.735 16.871 1.00 41.44 261 VAL A CA 1
ATOM 2143 C C . VAL A 1 261 ? 1.555 -17.622 15.615 1.00 41.44 261 VAL A C 1
ATOM 2145 O O . VAL A 1 261 ? 2.551 -17.801 14.915 1.00 41.44 261 VAL A O 1
ATOM 2148 N N . LEU A 1 262 ? 0.371 -18.127 15.256 1.00 40.41 262 LEU A N 1
ATOM 2149 C CA . LEU A 1 262 ? 0.127 -18.929 14.047 1.00 40.41 262 LEU A CA 1
ATOM 2150 C C . LEU A 1 262 ? 0.394 -18.125 12.774 1.00 40.41 262 LEU A C 1
ATOM 2152 O O . LEU A 1 262 ? 0.979 -18.670 11.839 1.00 40.41 262 LEU A O 1
ATOM 2156 N N . ASN A 1 263 ? 0.098 -16.821 12.768 1.00 42.91 263 ASN A N 1
ATOM 2157 C CA . ASN A 1 263 ? 0.496 -15.946 11.665 1.00 42.91 263 ASN A CA 1
ATOM 2158 C C . ASN A 1 263 ? 2.023 -15.866 11.507 1.00 42.91 263 ASN A C 1
ATOM 2160 O O . ASN A 1 263 ? 2.495 -15.812 10.385 1.00 42.91 263 ASN A O 1
ATOM 2164 N N . LYS A 1 264 ? 2.832 -15.997 12.566 1.00 40.03 264 LYS A N 1
ATOM 2165 C CA . LYS A 1 264 ? 4.298 -16.120 12.415 1.00 40.03 264 LYS A CA 1
ATOM 2166 C C . LYS A 1 264 ? 4.743 -17.458 11.798 1.00 40.03 264 LYS A C 1
ATOM 2168 O O . LYS A 1 264 ? 5.809 -17.510 11.193 1.00 40.03 264 LYS A O 1
ATOM 2173 N N . LYS A 1 265 ? 3.971 -18.542 11.967 1.00 37.19 265 LYS A N 1
ATOM 2174 C CA . LYS A 1 265 ? 4.355 -19.923 11.591 1.00 37.19 265 LYS A CA 1
ATOM 2175 C C . LYS A 1 265 ? 3.855 -20.358 10.207 1.00 37.19 265 LYS A C 1
ATOM 2177 O O . LYS A 1 265 ? 4.553 -21.094 9.518 1.00 37.19 265 LYS A O 1
ATOM 2182 N N . VAL A 1 266 ? 2.682 -19.887 9.780 1.00 39.75 266 VAL A N 1
ATOM 2183 C CA . VAL A 1 266 ? 2.123 -20.152 8.435 1.00 39.75 266 VAL A CA 1
ATOM 2184 C C . VAL A 1 266 ? 2.954 -19.467 7.334 1.00 39.75 266 VAL A C 1
ATOM 2186 O O . VAL A 1 266 ? 3.014 -19.936 6.201 1.00 39.75 266 VAL A O 1
ATOM 2189 N N . ILE A 1 267 ? 3.689 -18.412 7.690 1.00 41.41 267 ILE A N 1
ATOM 2190 C CA . ILE A 1 267 ? 4.452 -17.549 6.778 1.00 41.41 267 ILE A CA 1
ATOM 2191 C C . ILE A 1 267 ? 5.782 -18.159 6.297 1.00 41.41 267 ILE A C 1
ATOM 2193 O O . ILE A 1 267 ? 6.287 -17.773 5.245 1.00 41.41 267 ILE A O 1
ATOM 2197 N N . SER A 1 268 ? 6.340 -19.165 6.979 1.00 38.12 268 SER A N 1
ATOM 2198 C CA . SER A 1 268 ? 7.627 -19.758 6.571 1.00 38.12 268 SER A CA 1
ATOM 2199 C C . SER A 1 268 ? 7.548 -20.698 5.357 1.00 38.12 268 SER A C 1
ATOM 2201 O O . SER A 1 268 ? 8.583 -21.020 4.779 1.00 38.12 268 SER A O 1
ATOM 2203 N N . HIS A 1 269 ? 6.350 -21.127 4.941 1.00 37.88 269 HIS A N 1
ATOM 2204 C CA . HIS A 1 269 ? 6.178 -22.182 3.929 1.00 37.88 269 HIS A CA 1
ATOM 2205 C C . HIS A 1 269 ? 5.900 -21.673 2.502 1.00 37.88 269 HIS A C 1
ATOM 2207 O O . HIS A 1 269 ? 5.892 -22.468 1.565 1.00 37.88 269 HIS A O 1
ATOM 2213 N N . ALA A 1 270 ? 5.707 -20.365 2.294 1.00 39.72 270 ALA A N 1
ATOM 2214 C CA . ALA A 1 270 ? 5.331 -19.825 0.981 1.00 39.72 270 ALA A CA 1
ATOM 2215 C C . ALA A 1 270 ? 6.517 -19.568 0.023 1.00 39.72 270 ALA A C 1
ATOM 2217 O O . ALA A 1 270 ? 6.311 -19.433 -1.182 1.00 39.72 270 ALA A O 1
ATOM 2218 N N . ASN A 1 271 ? 7.762 -19.543 0.515 1.00 40.62 271 ASN A N 1
ATOM 2219 C CA . ASN A 1 271 ? 8.920 -19.098 -0.279 1.00 40.62 271 ASN A CA 1
ATOM 2220 C C . ASN A 1 271 ? 9.686 -20.204 -1.025 1.00 40.62 271 ASN A C 1
ATOM 2222 O O . ASN A 1 271 ? 10.623 -19.904 -1.756 1.00 40.62 271 ASN A O 1
ATOM 2226 N N . GLN A 1 272 ? 9.303 -21.478 -0.906 1.00 39.56 272 GLN A N 1
ATOM 2227 C CA . GLN A 1 272 ? 10.132 -22.580 -1.420 1.00 39.56 272 GLN A CA 1
ATOM 2228 C C . GLN A 1 272 ? 9.846 -23.011 -2.873 1.00 39.56 272 GLN A C 1
ATOM 2230 O O . GLN A 1 272 ? 10.550 -23.866 -3.406 1.00 39.56 272 GLN A O 1
ATOM 2235 N N . SER A 1 273 ? 8.835 -22.437 -3.540 1.00 39.56 273 SER A N 1
ATOM 2236 C CA . SER A 1 273 ? 8.343 -22.954 -4.833 1.00 39.56 273 SER A CA 1
ATOM 2237 C C . SER A 1 273 ? 8.760 -22.156 -6.080 1.00 39.56 273 SER A C 1
ATOM 2239 O O . SER A 1 273 ? 8.491 -22.614 -7.191 1.00 39.56 273 SER A O 1
ATOM 2241 N N . LEU A 1 274 ? 9.392 -20.985 -5.948 1.00 39.59 274 LEU A N 1
ATOM 2242 C CA . LEU A 1 274 ? 9.634 -20.079 -7.087 1.00 39.59 274 LEU A CA 1
ATOM 2243 C C . LEU A 1 274 ? 11.009 -20.238 -7.755 1.00 39.59 274 LEU A C 1
ATOM 2245 O O . LEU A 1 274 ? 11.135 -19.982 -8.949 1.00 39.59 274 LEU A O 1
ATOM 2249 N N . GLU A 1 275 ? 12.023 -20.733 -7.046 1.00 38.22 275 GLU A N 1
ATOM 2250 C CA . GLU A 1 275 ? 13.394 -20.801 -7.584 1.00 38.22 275 GLU A CA 1
ATOM 2251 C C . GLU A 1 275 ? 13.639 -21.991 -8.529 1.00 38.22 275 GLU A C 1
ATOM 2253 O O . GLU A 1 275 ? 14.571 -21.980 -9.331 1.00 38.22 275 GLU A O 1
ATOM 2258 N N . LYS A 1 276 ? 12.777 -23.016 -8.514 1.00 40.06 276 LYS A N 1
ATOM 2259 C CA . LYS A 1 276 ? 13.035 -24.292 -9.209 1.00 40.06 276 LYS A CA 1
ATOM 2260 C C . LYS A 1 276 ? 12.820 -24.291 -10.731 1.00 40.06 276 LYS A C 1
ATOM 2262 O O . LYS A 1 276 ? 13.096 -25.309 -11.358 1.00 40.06 276 LYS A O 1
ATOM 2267 N N . LYS A 1 277 ? 12.331 -23.202 -11.340 1.00 41.97 277 LYS A N 1
ATOM 2268 C CA . LYS A 1 277 ? 11.946 -23.176 -12.772 1.00 41.97 277 LYS A CA 1
ATOM 2269 C C . LYS A 1 277 ? 12.793 -22.286 -13.693 1.00 41.97 277 LYS A C 1
ATOM 2271 O O . LYS A 1 277 ? 12.595 -22.348 -14.900 1.00 41.97 277 LYS A O 1
ATOM 2276 N N . ILE A 1 278 ? 13.732 -21.491 -13.174 1.00 43.81 278 ILE A N 1
ATOM 2277 C CA . ILE A 1 278 ? 14.379 -20.403 -13.946 1.00 43.81 278 ILE A CA 1
ATOM 2278 C C . ILE A 1 278 ? 15.789 -20.772 -14.462 1.00 43.81 278 ILE A C 1
ATOM 2280 O O . ILE A 1 278 ? 16.360 -20.082 -15.299 1.00 43.81 278 ILE A O 1
ATOM 2284 N N . GLY A 1 279 ? 16.352 -21.908 -14.050 1.00 38.38 279 GLY A N 1
ATOM 2285 C CA . GLY A 1 279 ? 17.759 -22.247 -14.302 1.00 38.38 279 GLY A CA 1
ATOM 2286 C C . GLY A 1 279 ? 18.154 -22.758 -15.699 1.00 38.38 279 GLY A C 1
ATOM 2287 O O . GLY A 1 279 ? 19.165 -23.447 -15.769 1.00 38.38 279 GLY A O 1
ATOM 2288 N N . SER A 1 280 ? 17.413 -22.512 -16.794 1.00 45.34 280 SER A N 1
ATOM 2289 C CA . SER A 1 280 ? 17.728 -23.177 -18.087 1.00 45.34 280 SER A CA 1
ATOM 2290 C C . SER A 1 280 ? 17.743 -22.342 -19.375 1.00 45.34 280 SER A C 1
ATOM 2292 O O . SER A 1 280 ? 18.085 -22.893 -20.419 1.00 45.34 280 SER A O 1
ATOM 2294 N N . LEU A 1 281 ? 17.456 -21.038 -19.353 1.00 50.84 281 LEU A N 1
ATOM 2295 C CA . LEU A 1 281 ? 17.453 -20.223 -20.580 1.00 50.84 281 LEU A CA 1
ATOM 2296 C C . LEU A 1 281 ? 18.703 -19.338 -20.668 1.00 50.84 281 LEU A C 1
ATOM 2298 O O . LEU A 1 281 ? 18.960 -18.522 -19.785 1.00 50.84 281 LEU A O 1
ATOM 2302 N N . LYS A 1 282 ? 19.485 -19.512 -21.742 1.00 55.84 282 LYS A N 1
ATOM 2303 C CA . LYS A 1 282 ? 20.592 -18.616 -22.105 1.00 55.84 282 LYS A CA 1
ATOM 2304 C C . LYS A 1 282 ? 20.030 -17.439 -22.922 1.00 55.84 282 LYS A C 1
ATOM 2306 O O . LYS A 1 282 ? 19.303 -17.716 -23.873 1.00 55.84 282 LYS A O 1
ATOM 2311 N N . PRO A 1 283 ? 20.354 -16.175 -22.586 1.00 58.16 283 PRO A N 1
ATOM 2312 C CA . PRO A 1 283 ? 19.919 -15.017 -23.368 1.00 58.16 283 PRO A CA 1
ATOM 2313 C C . PRO A 1 283 ? 20.473 -15.069 -24.794 1.00 58.16 283 PRO A C 1
ATOM 2315 O O . PRO A 1 283 ? 21.632 -15.431 -25.009 1.00 58.16 283 PRO A O 1
ATOM 2318 N N . THR A 1 284 ? 19.639 -14.690 -25.754 1.00 65.69 284 THR A N 1
ATOM 2319 C CA . THR A 1 284 ? 19.982 -14.492 -27.164 1.00 65.69 284 THR A CA 1
ATOM 2320 C C . THR A 1 284 ? 20.397 -13.039 -27.426 1.00 65.69 284 THR A C 1
ATOM 2322 O O . THR A 1 284 ? 20.141 -12.153 -26.612 1.00 65.69 284 THR A O 1
ATOM 2325 N N . LEU A 1 285 ? 21.031 -12.766 -28.573 1.00 66.44 285 LEU A N 1
ATOM 2326 C CA . LEU A 1 285 ? 21.364 -11.393 -28.992 1.00 66.44 285 LEU A CA 1
ATOM 2327 C C . LEU A 1 285 ? 20.114 -10.517 -29.157 1.00 66.44 285 LEU A C 1
ATOM 2329 O O . LEU A 1 285 ? 20.149 -9.333 -28.845 1.00 66.44 285 LEU A O 1
ATOM 2333 N N . THR A 1 286 ? 18.996 -11.112 -29.569 1.00 62.97 286 THR A N 1
ATOM 2334 C CA . THR A 1 286 ? 17.705 -10.428 -29.683 1.00 62.97 286 THR A CA 1
ATOM 2335 C C . THR A 1 286 ? 17.166 -9.996 -28.319 1.00 62.97 286 THR A C 1
ATOM 2337 O O . THR A 1 286 ? 16.643 -8.895 -28.200 1.00 62.97 286 THR A O 1
ATOM 2340 N N . ASP A 1 287 ? 17.361 -10.800 -27.268 1.00 59.78 287 ASP A N 1
ATOM 2341 C CA . ASP A 1 287 ? 16.970 -10.412 -25.902 1.00 59.78 287 ASP A CA 1
ATOM 2342 C C . ASP A 1 287 ? 17.773 -9.197 -25.408 1.00 59.78 287 ASP A C 1
ATOM 2344 O O . ASP A 1 287 ? 17.271 -8.372 -24.645 1.00 59.78 287 ASP A O 1
ATOM 2348 N N . ILE A 1 288 ? 19.025 -9.090 -25.856 1.00 69.50 288 ILE A N 1
ATOM 2349 C CA . ILE A 1 288 ? 19.947 -8.006 -25.517 1.00 69.50 288 ILE A CA 1
ATOM 2350 C C . ILE A 1 288 ? 19.592 -6.725 -26.310 1.00 69.50 288 ILE A C 1
ATOM 2352 O O . ILE A 1 288 ? 19.494 -5.659 -25.695 1.00 69.50 288 ILE A O 1
ATOM 2356 N N . ASP A 1 289 ? 19.285 -6.838 -27.614 1.00 69.69 289 ASP A N 1
ATOM 2357 C CA . ASP A 1 289 ? 18.787 -5.737 -28.474 1.00 69.69 289 ASP A CA 1
ATOM 2358 C C . ASP A 1 289 ? 17.466 -5.175 -27.936 1.00 69.69 289 ASP A C 1
ATOM 2360 O O . ASP A 1 289 ? 17.342 -3.966 -27.713 1.00 69.69 289 ASP A O 1
ATOM 2364 N N . SER A 1 290 ? 16.511 -6.049 -27.620 1.00 67.25 290 SER A N 1
ATOM 2365 C CA . SER A 1 290 ? 15.232 -5.653 -27.035 1.00 67.25 290 SER A CA 1
ATOM 2366 C C . SER A 1 290 ? 15.409 -4.966 -25.681 1.00 67.25 290 SER A C 1
ATOM 2368 O O . SER A 1 290 ? 14.744 -3.966 -25.424 1.00 67.25 290 SER A O 1
ATOM 2370 N N . ALA A 1 291 ? 16.324 -5.432 -24.822 1.00 71.38 291 ALA A N 1
ATOM 2371 C CA . ALA A 1 291 ? 16.564 -4.814 -23.518 1.00 71.38 291 ALA A CA 1
ATOM 2372 C C . ALA A 1 291 ? 17.118 -3.384 -23.631 1.00 71.38 291 ALA A C 1
ATOM 2374 O O . ALA A 1 291 ? 16.653 -2.491 -22.917 1.00 71.38 291 ALA A O 1
ATOM 2375 N N . VAL A 1 292 ? 18.074 -3.144 -24.535 1.00 77.06 292 VAL A N 1
ATOM 2376 C CA . VAL A 1 292 ? 18.664 -1.809 -24.731 1.00 77.06 292 VAL A CA 1
ATOM 2377 C C . VAL A 1 292 ? 17.662 -0.840 -25.346 1.00 77.06 292 VAL A C 1
ATOM 2379 O O . VAL A 1 292 ? 17.493 0.267 -24.829 1.00 77.06 292 VAL A O 1
ATOM 2382 N N . VAL A 1 293 ? 16.935 -1.262 -26.384 1.00 74.69 293 VAL A N 1
ATOM 2383 C CA . VAL A 1 293 ? 15.854 -0.461 -26.981 1.00 74.69 293 VAL A CA 1
ATOM 2384 C C . VAL A 1 293 ? 14.812 -0.099 -25.939 1.00 74.69 293 VAL A C 1
ATOM 2386 O O . VAL A 1 293 ? 14.391 1.055 -25.829 1.00 74.69 293 VAL A O 1
ATOM 2389 N N . TRP A 1 294 ? 14.406 -1.094 -25.156 1.00 71.75 294 TRP A N 1
ATOM 2390 C CA . TRP A 1 294 ? 13.389 -0.929 -24.144 1.00 71.75 294 TRP A CA 1
ATOM 2391 C C . TRP A 1 294 ? 13.853 0.067 -23.063 1.00 71.75 294 TRP A C 1
ATOM 2393 O O . TRP A 1 294 ? 13.099 0.991 -22.751 1.00 71.75 294 TRP A O 1
ATOM 2403 N N . MET A 1 295 ? 15.102 -0.024 -22.581 1.00 76.94 295 MET A N 1
ATOM 2404 C CA . MET A 1 295 ? 15.693 0.949 -21.644 1.00 76.94 295 MET A CA 1
ATOM 2405 C C . MET A 1 295 ? 15.720 2.372 -22.217 1.00 76.94 295 MET A C 1
ATOM 2407 O O . MET A 1 295 ? 15.366 3.331 -21.528 1.00 76.94 295 MET A O 1
ATOM 2411 N N . ILE A 1 296 ? 16.113 2.526 -23.482 1.00 79.44 296 ILE A N 1
ATOM 2412 C CA . ILE A 1 296 ? 16.186 3.834 -24.142 1.00 79.44 296 ILE A CA 1
ATOM 2413 C C . ILE A 1 296 ? 14.795 4.459 -24.268 1.00 79.44 296 ILE A C 1
ATOM 2415 O O . ILE A 1 296 ? 14.602 5.618 -23.899 1.00 79.44 296 ILE A O 1
ATOM 2419 N N . LYS A 1 297 ? 13.807 3.678 -24.717 1.00 73.50 297 LYS A N 1
ATOM 2420 C CA . LYS A 1 297 ? 12.425 4.141 -24.885 1.00 73.50 297 LYS A CA 1
ATOM 2421 C C . LYS A 1 297 ? 11.754 4.479 -23.560 1.00 73.50 297 LYS A C 1
ATOM 2423 O O . LYS A 1 297 ? 11.071 5.495 -23.458 1.00 73.50 297 LYS A O 1
ATOM 2428 N N . ASN A 1 298 ? 11.942 3.653 -22.537 1.00 70.50 298 ASN A N 1
ATOM 2429 C CA . ASN A 1 298 ? 11.066 3.676 -21.369 1.00 70.50 298 ASN A CA 1
ATOM 2430 C C . ASN A 1 298 ? 11.724 4.176 -20.076 1.00 70.50 298 ASN A C 1
ATOM 2432 O O . ASN A 1 298 ? 11.000 4.668 -19.212 1.00 70.50 298 ASN A O 1
ATOM 2436 N N . ASP A 1 299 ? 13.051 4.097 -19.940 1.00 73.88 299 ASP A N 1
ATOM 2437 C CA . ASP A 1 299 ? 13.751 4.526 -18.722 1.00 73.88 299 ASP A CA 1
ATOM 2438 C C . ASP A 1 299 ? 14.475 5.867 -18.909 1.00 73.88 299 ASP A C 1
ATOM 2440 O O . ASP A 1 299 ? 14.375 6.738 -18.040 1.00 73.88 299 ASP A O 1
ATOM 2444 N N . LEU A 1 300 ? 15.163 6.086 -20.040 1.00 79.00 300 LEU A N 1
ATOM 2445 C CA . LEU A 1 300 ? 15.973 7.301 -20.234 1.00 79.00 300 LEU A CA 1
ATOM 2446 C C . LEU A 1 300 ? 15.147 8.587 -20.193 1.00 79.00 300 LEU A C 1
ATOM 2448 O O . LEU A 1 300 ? 15.565 9.565 -19.571 1.00 79.00 300 LEU A O 1
ATOM 2452 N N . HIS A 1 301 ? 13.952 8.588 -20.790 1.00 73.69 301 HIS A N 1
ATOM 2453 C CA . HIS A 1 301 ? 13.093 9.773 -20.792 1.00 73.69 301 HIS A CA 1
ATOM 2454 C C . HIS A 1 301 ? 12.721 10.223 -19.368 1.00 73.69 301 HIS A C 1
ATOM 2456 O O . HIS A 1 301 ? 12.553 11.418 -19.140 1.00 73.69 301 HIS A O 1
ATOM 2462 N N . ARG A 1 302 ? 12.648 9.306 -18.390 1.00 70.12 302 ARG A N 1
ATOM 2463 C CA . ARG A 1 302 ? 12.309 9.616 -16.984 1.00 70.12 302 ARG A CA 1
ATOM 2464 C C . ARG A 1 302 ? 13.461 10.269 -16.227 1.00 70.12 302 ARG A C 1
ATOM 2466 O O . ARG A 1 302 ? 13.246 10.939 -15.224 1.00 70.12 302 ARG A O 1
ATOM 2473 N N . LYS A 1 303 ? 14.692 10.048 -16.689 1.00 78.25 303 LYS A N 1
ATOM 2474 C CA . LYS A 1 303 ? 15.920 10.569 -16.073 1.00 78.25 303 LYS A CA 1
ATOM 2475 C C . LYS A 1 303 ? 16.275 11.964 -16.573 1.00 78.25 303 LYS A C 1
ATOM 2477 O O . LYS A 1 303 ? 17.019 12.688 -15.913 1.00 78.25 303 LYS A O 1
ATOM 2482 N N . LEU A 1 304 ? 15.707 12.367 -17.703 1.00 81.06 304 LEU A N 1
ATOM 2483 C CA . LEU A 1 304 ? 15.897 13.685 -18.284 1.00 81.06 304 LEU A CA 1
ATOM 2484 C C . LEU A 1 304 ? 14.891 14.718 -17.747 1.00 81.06 304 LEU A C 1
ATOM 2486 O O . LEU A 1 304 ? 13.767 14.360 -17.405 1.00 81.06 304 LEU A O 1
ATOM 2490 N N . PRO A 1 305 ? 15.276 16.006 -17.655 1.00 81.31 305 PRO A N 1
ATOM 2491 C CA . PRO A 1 305 ? 16.608 16.554 -17.943 1.00 81.31 305 PRO A CA 1
ATOM 2492 C C . PRO A 1 305 ? 17.611 16.383 -16.785 1.00 81.31 305 PRO A C 1
ATOM 2494 O O . PRO A 1 305 ? 18.779 16.724 -16.942 1.00 81.31 305 PRO A O 1
ATOM 2497 N N . LYS A 1 306 ? 17.169 15.886 -15.619 1.00 83.12 306 LYS A N 1
ATOM 2498 C CA . LYS A 1 306 ? 17.933 15.913 -14.357 1.00 83.12 306 LYS A CA 1
ATOM 2499 C C . LYS A 1 306 ? 19.295 15.218 -14.422 1.00 83.12 306 LYS A C 1
ATOM 2501 O O . LYS A 1 306 ? 20.215 15.680 -13.764 1.00 83.12 306 LYS A O 1
ATOM 2506 N N . LEU A 1 307 ? 19.398 14.124 -15.171 1.00 83.94 307 LEU A N 1
ATOM 2507 C CA . LEU A 1 307 ? 20.593 13.279 -15.260 1.00 83.94 307 LEU A CA 1
ATOM 2508 C C . LEU A 1 307 ? 21.156 13.245 -16.690 1.00 83.94 307 LEU A C 1
ATOM 2510 O O . LEU A 1 307 ? 21.539 12.196 -17.203 1.00 83.94 307 LEU A O 1
ATOM 2514 N N . PHE A 1 308 ? 21.110 14.378 -17.396 1.00 87.00 308 PHE A N 1
ATOM 2515 C CA . PHE A 1 308 ? 21.463 14.446 -18.816 1.00 87.00 308 PHE A CA 1
ATOM 2516 C C . PHE A 1 308 ? 22.921 14.054 -19.105 1.00 87.00 308 PHE A C 1
ATOM 2518 O O . PHE A 1 308 ? 23.179 13.315 -20.059 1.00 87.00 308 PHE A O 1
ATOM 2525 N N . ASP A 1 309 ? 23.871 14.490 -18.278 1.00 85.75 309 ASP A N 1
ATOM 2526 C CA . ASP A 1 309 ? 25.285 14.148 -18.459 1.00 85.75 309 ASP A CA 1
ATOM 2527 C C . ASP A 1 309 ? 25.566 12.676 -18.129 1.00 85.75 309 ASP A C 1
ATOM 2529 O O . ASP A 1 309 ? 26.314 12.012 -18.852 1.00 85.75 309 ASP A O 1
ATOM 2533 N N . GLU A 1 310 ? 24.902 12.125 -17.112 1.00 87.88 310 GLU A N 1
ATOM 2534 C CA . GLU A 1 310 ? 24.969 10.708 -16.759 1.00 87.88 310 GLU A CA 1
ATOM 2535 C C . GLU A 1 310 ? 24.386 9.824 -17.865 1.00 87.88 310 GLU A C 1
ATOM 2537 O O . GLU A 1 310 ? 24.954 8.776 -18.172 1.00 87.88 310 GLU A O 1
ATOM 2542 N N . VAL A 1 311 ? 23.296 10.254 -18.510 1.00 88.00 311 VAL A N 1
ATOM 2543 C CA . VAL A 1 311 ? 22.718 9.543 -19.659 1.00 88.00 311 VAL A CA 1
ATOM 2544 C C . VAL A 1 311 ? 23.684 9.541 -20.847 1.00 88.00 311 VAL A C 1
ATOM 2546 O O . VAL A 1 311 ? 23.880 8.487 -21.452 1.00 88.00 311 VAL A O 1
ATOM 2549 N N . LYS A 1 312 ? 24.347 10.665 -21.161 1.00 89.25 312 LYS A N 1
ATOM 2550 C CA . LYS A 1 312 ? 25.380 10.708 -22.218 1.00 89.25 312 LYS A CA 1
ATOM 2551 C C . LYS A 1 312 ? 26.551 9.774 -21.906 1.00 89.25 312 LYS A C 1
ATOM 2553 O O . LYS A 1 312 ? 27.011 9.044 -22.783 1.00 89.25 312 LYS A O 1
ATOM 2558 N N . ALA A 1 313 ? 27.031 9.781 -20.663 1.00 88.50 313 ALA A N 1
ATOM 2559 C CA . ALA A 1 313 ? 28.104 8.891 -20.231 1.00 88.50 313 ALA A CA 1
ATOM 2560 C C . ALA A 1 313 ? 27.689 7.415 -20.343 1.00 88.50 313 ALA A C 1
ATOM 2562 O O . ALA A 1 313 ? 28.449 6.600 -20.865 1.00 88.50 313 ALA A O 1
ATOM 2563 N N . TRP A 1 314 ? 26.468 7.082 -19.917 1.00 89.06 314 TRP A N 1
ATOM 2564 C CA . TRP A 1 314 ? 25.916 5.734 -20.020 1.00 89.06 314 TRP A CA 1
ATOM 2565 C C . TRP A 1 314 ? 25.785 5.271 -21.475 1.00 89.06 314 TRP A C 1
ATOM 2567 O O . TRP A 1 314 ? 26.246 4.179 -21.794 1.00 89.06 314 TRP A O 1
ATOM 2577 N N . LEU A 1 315 ? 25.244 6.105 -22.371 1.00 90.25 315 LEU A N 1
ATOM 2578 C CA . LEU A 1 315 ? 25.111 5.773 -23.794 1.00 90.25 315 LEU A CA 1
ATOM 2579 C C . LEU A 1 315 ? 26.462 5.465 -24.445 1.00 90.25 315 LEU A C 1
ATOM 2581 O O . LEU A 1 315 ? 26.564 4.488 -25.180 1.00 90.25 315 LEU A O 1
ATOM 2585 N N . ASN A 1 316 ? 27.510 6.232 -24.127 1.00 89.69 316 ASN A N 1
ATOM 2586 C CA . ASN A 1 316 ? 28.862 5.955 -24.619 1.00 89.69 316 ASN A CA 1
ATOM 2587 C C . ASN A 1 316 ? 29.396 4.601 -24.127 1.00 89.69 316 ASN A C 1
ATOM 2589 O O . ASN A 1 316 ? 30.027 3.872 -24.893 1.00 89.69 316 ASN A O 1
ATOM 2593 N N . VAL A 1 317 ? 29.137 4.241 -22.864 1.00 89.81 317 VAL A N 1
ATOM 2594 C CA . VAL A 1 317 ? 29.514 2.926 -22.320 1.00 89.81 317 VAL A CA 1
ATOM 2595 C C . VAL A 1 317 ? 28.750 1.814 -23.031 1.00 89.81 317 VAL A C 1
ATOM 2597 O O . VAL A 1 317 ? 29.372 0.841 -23.449 1.00 89.81 317 VAL A O 1
ATOM 2600 N N . VAL A 1 318 ? 27.434 1.961 -23.214 1.00 87.69 318 VAL A N 1
ATOM 2601 C CA . VAL A 1 318 ? 26.626 0.986 -23.957 1.00 87.69 318 VAL A CA 1
ATOM 2602 C C . VAL A 1 318 ? 27.184 0.840 -25.366 1.00 87.69 318 VAL A C 1
ATOM 2604 O O . VAL A 1 318 ? 27.652 -0.235 -25.696 1.00 87.69 318 VAL A O 1
ATOM 2607 N N . TYR A 1 319 ? 27.280 1.914 -26.146 1.00 89.75 319 TYR A N 1
ATOM 2608 C CA . TYR A 1 319 ? 27.817 1.870 -27.510 1.00 89.75 319 TYR A CA 1
ATOM 2609 C C . TYR A 1 319 ? 29.201 1.208 -27.621 1.00 89.75 319 TYR A C 1
ATOM 2611 O O . TYR A 1 319 ? 29.472 0.514 -28.593 1.00 89.75 319 TYR A 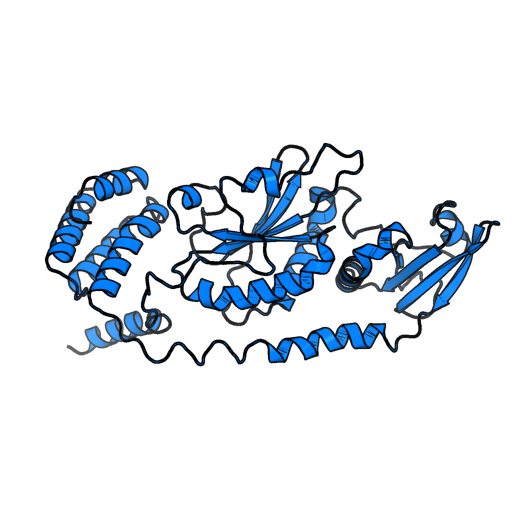O 1
ATOM 2619 N N . THR A 1 320 ? 30.074 1.383 -26.624 1.00 88.94 320 THR A N 1
ATOM 2620 C CA . THR A 1 320 ? 31.441 0.833 -26.661 1.00 88.94 320 THR A CA 1
ATOM 2621 C C . THR A 1 320 ? 31.498 -0.672 -26.389 1.00 88.94 320 THR A C 1
ATOM 2623 O O . THR A 1 320 ? 32.343 -1.366 -26.951 1.00 88.94 320 THR A O 1
ATOM 2626 N N . TYR A 1 321 ? 30.660 -1.181 -25.483 1.00 86.50 321 TYR A N 1
ATOM 2627 C CA . TYR A 1 321 ? 30.789 -2.547 -24.951 1.00 86.50 321 TYR A CA 1
ATOM 2628 C C . TYR A 1 321 ? 29.612 -3.463 -25.299 1.00 86.50 321 TYR A C 1
ATOM 2630 O O . TYR A 1 321 ? 29.621 -4.644 -24.949 1.00 86.50 321 TYR A O 1
ATOM 2638 N N . TYR A 1 322 ? 28.587 -2.925 -25.947 1.00 82.38 322 TYR A N 1
ATOM 2639 C CA . TYR A 1 322 ? 27.366 -3.628 -26.287 1.00 82.38 322 TYR A CA 1
ATOM 2640 C C . TYR A 1 322 ? 27.582 -4.609 -27.452 1.00 82.38 322 TYR A C 1
ATOM 2642 O O . TYR A 1 322 ? 27.968 -4.185 -28.532 1.00 82.38 322 TYR A O 1
ATOM 2650 N N . PRO A 1 323 ? 27.321 -5.921 -27.293 1.00 80.00 323 PRO A N 1
ATOM 2651 C CA . PRO A 1 323 ? 27.602 -6.910 -28.334 1.00 80.00 323 PRO A CA 1
ATOM 2652 C C . PRO A 1 323 ? 26.423 -7.139 -29.299 1.00 80.00 323 PRO A C 1
ATOM 2654 O O . PRO A 1 323 ? 26.288 -8.242 -29.824 1.00 80.00 323 PRO A O 1
ATOM 2657 N N . GLY A 1 324 ? 25.517 -6.170 -29.473 1.00 73.12 324 GLY A N 1
ATOM 2658 C CA . GLY A 1 324 ? 24.329 -6.353 -30.318 1.00 73.12 324 GLY A CA 1
ATOM 2659 C C . GLY A 1 324 ? 24.542 -6.006 -31.789 1.00 73.12 324 GLY A C 1
ATOM 2660 O O . GLY A 1 324 ? 25.669 -5.840 -32.251 1.00 73.12 324 GLY A O 1
ATOM 2661 N N . SER A 1 325 ? 23.444 -5.946 -32.541 1.00 76.19 325 SER A N 1
ATOM 2662 C CA . SER A 1 325 ? 23.485 -5.863 -34.007 1.00 76.19 325 SER A CA 1
ATOM 2663 C C . SER A 1 325 ? 24.093 -4.556 -34.545 1.00 76.19 325 SER A C 1
ATOM 2665 O O . SER A 1 325 ? 24.097 -3.524 -33.870 1.00 76.19 325 SER A O 1
ATOM 2667 N N . ASP A 1 326 ? 24.573 -4.572 -35.795 1.00 82.25 326 ASP A N 1
ATOM 2668 C CA . ASP A 1 326 ? 25.100 -3.374 -36.475 1.00 82.25 326 ASP A CA 1
ATOM 2669 C C . ASP A 1 326 ? 24.040 -2.267 -36.582 1.00 82.25 326 ASP A C 1
ATOM 2671 O O . ASP A 1 326 ? 24.331 -1.087 -36.400 1.00 82.25 326 ASP A O 1
ATOM 2675 N N . ASN A 1 327 ? 22.777 -2.648 -36.800 1.00 79.50 327 ASN A N 1
ATOM 2676 C CA . ASN A 1 327 ? 21.650 -1.715 -36.799 1.00 79.50 327 ASN A CA 1
ATOM 2677 C C . ASN A 1 327 ? 21.494 -1.023 -35.440 1.00 79.50 327 ASN A C 1
ATOM 2679 O O . ASN A 1 327 ? 21.278 0.187 -35.389 1.00 79.50 327 ASN A O 1
ATOM 2683 N N . MET A 1 328 ? 21.656 -1.769 -34.343 1.00 80.75 328 MET A N 1
ATOM 2684 C CA . MET A 1 328 ? 21.612 -1.203 -32.997 1.00 80.75 328 MET A CA 1
ATOM 2685 C C . MET A 1 328 ? 22.788 -0.260 -32.738 1.00 80.75 328 MET A C 1
ATOM 2687 O O . MET A 1 328 ? 22.602 0.807 -32.161 1.00 80.75 328 MET A O 1
ATOM 2691 N N . HIS A 1 329 ? 23.989 -0.607 -33.204 1.00 85.88 329 HIS A N 1
ATOM 2692 C CA . HIS A 1 329 ? 25.151 0.278 -33.113 1.00 85.88 329 HIS A CA 1
ATOM 2693 C C . HIS A 1 329 ? 24.948 1.580 -33.890 1.00 85.88 329 HIS A C 1
ATOM 2695 O O . HIS A 1 329 ? 25.250 2.646 -33.358 1.00 85.88 329 HIS A O 1
ATOM 2701 N N . ASN A 1 330 ? 24.378 1.514 -35.095 1.00 87.12 330 ASN A N 1
ATOM 2702 C CA . ASN A 1 330 ? 24.044 2.703 -35.880 1.00 87.12 330 ASN A CA 1
ATOM 2703 C C . ASN A 1 330 ? 23.021 3.583 -35.149 1.00 87.12 330 ASN A C 1
ATOM 2705 O O . ASN A 1 330 ? 23.232 4.785 -35.010 1.00 87.12 330 ASN A O 1
ATOM 2709 N N . PHE A 1 331 ? 21.967 2.983 -34.589 1.00 87.19 331 PHE A N 1
ATOM 2710 C CA . PHE A 1 331 ? 20.989 3.711 -33.779 1.00 87.19 331 PHE A CA 1
ATOM 2711 C C . PHE A 1 331 ? 21.616 4.376 -32.545 1.00 87.19 331 PHE A C 1
ATOM 2713 O O . PHE A 1 331 ? 21.375 5.554 -32.285 1.00 87.19 331 PHE A O 1
ATOM 2720 N N . LEU A 1 332 ? 22.439 3.645 -31.786 1.00 88.88 332 LEU A N 1
ATOM 2721 C CA . LEU A 1 332 ? 23.129 4.175 -30.608 1.00 88.88 332 LEU A CA 1
ATOM 2722 C C . LEU A 1 332 ? 24.085 5.314 -30.978 1.00 88.88 332 LEU A C 1
ATOM 2724 O O . LEU A 1 332 ? 24.127 6.324 -30.278 1.00 88.88 332 LEU A O 1
ATOM 2728 N N . HIS A 1 333 ? 24.819 5.176 -32.082 1.00 90.12 333 HIS A N 1
ATOM 2729 C CA . HIS A 1 333 ? 25.699 6.215 -32.609 1.00 90.12 333 HIS A CA 1
ATOM 2730 C C . HIS A 1 333 ? 24.919 7.483 -32.981 1.00 90.12 333 HIS A C 1
ATOM 2732 O O . HIS A 1 333 ? 25.293 8.586 -32.574 1.00 90.12 333 HIS A O 1
ATOM 2738 N N . ASP A 1 334 ? 23.805 7.337 -33.698 1.00 90.06 334 ASP A N 1
ATOM 2739 C CA . ASP A 1 334 ? 22.959 8.461 -34.099 1.00 90.06 334 ASP A CA 1
ATOM 2740 C C . ASP A 1 334 ? 22.333 9.153 -32.883 1.00 90.06 334 ASP A C 1
ATOM 2742 O O . ASP A 1 334 ? 22.342 10.384 -32.799 1.00 90.06 334 ASP A O 1
ATOM 2746 N N . LEU A 1 335 ? 21.889 8.377 -31.890 1.00 89.44 335 LEU A N 1
ATOM 2747 C CA . LEU A 1 335 ? 21.373 8.895 -30.626 1.00 89.44 335 LEU A CA 1
ATOM 2748 C C . LEU A 1 335 ? 22.449 9.655 -29.833 1.00 89.44 335 LEU A C 1
ATOM 2750 O O . LEU A 1 335 ? 22.183 10.743 -29.317 1.00 89.44 335 LEU A O 1
ATOM 2754 N N . ILE A 1 336 ? 23.675 9.127 -29.757 1.00 90.88 336 ILE A N 1
ATOM 2755 C CA . ILE A 1 336 ? 24.808 9.812 -29.116 1.00 90.88 336 ILE A CA 1
ATOM 2756 C C . ILE A 1 336 ? 25.090 11.142 -29.819 1.00 90.88 336 ILE A C 1
ATOM 2758 O O . ILE A 1 336 ? 25.241 12.162 -29.146 1.00 90.88 336 ILE A O 1
ATOM 2762 N N . ASN A 1 337 ? 25.099 11.165 -31.153 1.00 90.56 337 ASN A N 1
ATOM 2763 C CA . ASN A 1 337 ? 25.315 12.387 -31.932 1.00 90.56 337 ASN A CA 1
ATOM 2764 C C . ASN A 1 337 ? 24.176 13.399 -31.778 1.00 90.56 337 ASN A C 1
ATOM 2766 O O . ASN A 1 337 ? 24.412 14.605 -31.698 1.00 90.56 337 ASN A O 1
ATOM 2770 N N . PHE A 1 338 ? 22.937 12.922 -31.686 1.00 89.44 338 PHE A N 1
ATOM 2771 C CA . PHE A 1 338 ? 21.781 13.764 -31.401 1.00 89.44 338 PHE A CA 1
ATOM 2772 C C . PHE A 1 338 ? 21.894 14.456 -30.031 1.00 89.44 338 PHE A C 1
ATOM 2774 O O . PHE A 1 338 ? 21.484 15.613 -29.884 1.00 89.44 338 PHE A O 1
ATOM 2781 N N . MET A 1 339 ? 22.472 13.773 -29.036 1.00 88.31 339 MET A N 1
ATOM 2782 C CA . MET A 1 339 ? 22.643 14.292 -27.675 1.00 88.31 339 MET A CA 1
ATOM 2783 C C . MET A 1 339 ? 23.937 15.094 -27.464 1.00 88.31 339 MET A C 1
ATOM 2785 O O . MET A 1 339 ? 23.956 15.980 -26.610 1.00 88.31 339 MET A O 1
ATOM 2789 N N . SER A 1 340 ? 25.011 14.821 -28.211 1.00 85.31 340 SER A N 1
ATOM 2790 C CA . SER A 1 340 ? 26.346 15.403 -27.985 1.00 85.31 340 SER A CA 1
ATOM 2791 C C . SER A 1 340 ? 26.390 16.922 -28.171 1.00 85.31 340 SER A C 1
ATOM 2793 O O . SER A 1 340 ? 27.079 17.615 -27.426 1.00 85.31 340 SER A O 1
ATOM 2795 N N . ASN A 1 341 ? 25.592 17.448 -29.103 1.00 80.94 341 ASN A N 1
ATOM 2796 C CA . ASN A 1 341 ? 25.522 18.878 -29.412 1.00 80.94 341 ASN A CA 1
ATOM 2797 C C . ASN A 1 341 ? 24.590 19.671 -28.479 1.00 80.94 341 ASN A C 1
ATOM 2799 O O . ASN A 1 341 ? 24.363 20.862 -28.697 1.00 80.94 341 ASN A O 1
ATOM 2803 N N . ARG A 1 342 ? 24.017 19.028 -27.456 1.00 87.75 342 ARG A N 1
ATOM 2804 C CA . ARG A 1 342 ? 23.029 19.631 -26.557 1.00 87.75 342 ARG A CA 1
ATOM 2805 C C . ARG A 1 342 ? 23.583 19.762 -25.140 1.00 87.75 342 ARG A C 1
ATOM 2807 O O . ARG A 1 342 ? 24.329 18.909 -24.665 1.00 87.75 342 ARG A O 1
ATOM 2814 N N . THR A 1 343 ? 23.190 20.832 -24.451 1.00 82.50 343 THR A N 1
ATOM 2815 C CA . THR A 1 343 ? 23.494 21.054 -23.024 1.00 82.50 343 THR A CA 1
ATOM 2816 C C . THR A 1 343 ? 22.388 20.533 -22.112 1.00 82.50 343 THR A C 1
ATOM 2818 O O . THR A 1 343 ? 22.655 20.175 -20.970 1.00 82.50 343 THR A O 1
ATOM 2821 N N . THR A 1 344 ? 21.157 20.456 -22.618 1.00 86.50 344 THR A N 1
ATOM 2822 C CA . THR A 1 344 ? 20.002 19.844 -21.960 1.00 86.50 344 THR A CA 1
ATOM 2823 C C . THR A 1 344 ? 19.115 19.181 -23.015 1.00 86.50 344 THR A C 1
ATOM 2825 O O . THR A 1 344 ? 19.175 19.514 -24.202 1.00 86.50 344 THR A O 1
ATOM 2828 N N . LEU A 1 345 ? 18.289 18.228 -22.594 1.00 86.50 345 LEU A N 1
ATOM 2829 C CA . LEU A 1 345 ? 17.289 17.592 -23.444 1.00 86.50 345 LEU A CA 1
ATOM 2830 C C . LEU A 1 345 ? 16.077 17.254 -22.584 1.00 86.50 345 LEU A C 1
ATOM 2832 O O . LEU A 1 345 ? 16.226 16.655 -21.517 1.00 86.50 345 LEU A O 1
ATOM 2836 N N . SER A 1 346 ? 14.886 17.652 -23.021 1.00 85.50 346 SER A N 1
ATOM 2837 C CA . SER A 1 346 ? 13.651 17.278 -22.335 1.00 85.50 346 SER A CA 1
ATOM 2838 C C . SER A 1 346 ? 13.225 15.848 -22.680 1.00 85.50 346 SER A C 1
ATOM 2840 O O . SER A 1 346 ? 13.539 15.319 -23.749 1.00 85.50 346 SER A O 1
ATOM 2842 N N . SER A 1 347 ? 12.448 15.225 -21.790 1.00 79.50 347 SER A N 1
ATOM 2843 C CA . SER A 1 347 ? 11.879 13.886 -21.998 1.00 79.50 347 SER A CA 1
ATOM 2844 C C . SER A 1 347 ? 11.078 13.781 -23.302 1.00 79.50 347 SER A C 1
ATOM 2846 O O . SER A 1 347 ? 11.159 12.769 -23.994 1.00 79.50 347 SER A O 1
ATOM 2848 N N . ASN A 1 348 ? 10.342 14.839 -23.663 1.00 80.31 348 ASN A N 1
ATOM 2849 C CA . ASN A 1 348 ? 9.503 14.874 -24.863 1.00 80.31 348 ASN A CA 1
ATOM 2850 C C . ASN A 1 348 ? 10.326 14.981 -26.153 1.00 80.31 348 ASN A C 1
ATOM 2852 O O . ASN A 1 348 ? 9.977 14.350 -27.146 1.00 80.31 348 ASN A O 1
ATOM 2856 N N . GLU A 1 349 ? 11.420 15.746 -26.145 1.00 85.31 349 GLU A N 1
ATOM 2857 C CA . GLU A 1 349 ? 12.313 15.854 -27.306 1.00 85.31 349 GLU A CA 1
ATOM 2858 C C . GLU A 1 349 ? 13.035 14.536 -27.589 1.00 85.31 349 GLU A C 1
ATOM 2860 O O . GLU A 1 349 ? 13.135 14.134 -28.747 1.00 85.31 349 GLU A O 1
ATOM 2865 N N . LEU A 1 350 ? 13.505 13.847 -26.539 1.00 84.69 350 LEU A N 1
ATOM 2866 C CA . LEU A 1 350 ? 14.114 12.525 -26.687 1.00 84.69 350 LEU A CA 1
ATOM 2867 C C . LEU A 1 350 ? 13.108 11.522 -27.261 1.00 84.69 350 LEU A C 1
ATOM 2869 O O . LEU A 1 350 ? 13.426 10.791 -28.193 1.00 84.69 350 LEU A O 1
ATOM 2873 N N . LYS A 1 351 ? 11.885 11.512 -26.723 1.00 80.75 351 LYS A N 1
ATOM 2874 C CA . LYS A 1 351 ? 10.811 10.634 -27.193 1.00 80.75 351 LYS A CA 1
ATOM 2875 C C . LYS A 1 351 ? 10.495 10.873 -28.670 1.00 80.75 351 LYS A C 1
ATOM 2877 O O . LYS A 1 351 ? 10.501 9.931 -29.449 1.00 80.75 351 LYS A O 1
ATOM 2882 N N . HIS A 1 352 ? 10.321 12.134 -29.068 1.00 83.94 352 HIS A N 1
ATOM 2883 C CA . HIS A 1 352 ? 10.053 12.490 -30.461 1.00 83.94 352 HIS A CA 1
ATOM 2884 C C . HIS A 1 352 ? 11.166 12.026 -31.411 1.00 83.94 352 HIS A C 1
ATOM 2886 O O . HIS A 1 352 ? 10.880 11.498 -32.482 1.00 83.94 352 HIS A O 1
ATOM 2892 N N . TYR A 1 353 ? 12.430 12.176 -31.005 1.00 86.38 353 TYR A N 1
ATOM 2893 C CA . TYR A 1 353 ? 13.567 11.671 -31.771 1.00 86.38 353 TYR A CA 1
ATOM 2894 C C . TYR A 1 353 ? 13.518 10.143 -31.941 1.00 86.38 353 TYR A C 1
ATOM 2896 O O . TYR A 1 353 ? 13.620 9.649 -33.068 1.00 86.38 353 TYR A O 1
ATOM 2904 N N . ILE A 1 354 ? 13.304 9.402 -30.848 1.00 82.12 354 ILE A N 1
ATOM 2905 C CA . ILE A 1 354 ? 13.238 7.932 -30.868 1.00 82.12 354 ILE A CA 1
ATOM 2906 C C . ILE A 1 354 ? 12.061 7.434 -31.721 1.00 82.12 354 ILE A C 1
ATOM 2908 O O . ILE A 1 354 ? 12.219 6.489 -32.486 1.00 82.12 354 ILE A O 1
ATOM 2912 N N . ASP A 1 355 ? 10.896 8.075 -31.632 1.00 80.00 355 ASP A N 1
ATOM 2913 C CA . ASP A 1 355 ? 9.713 7.689 -32.413 1.00 80.00 355 ASP A CA 1
ATOM 2914 C C . ASP A 1 355 ? 9.887 7.982 -33.915 1.00 80.00 355 ASP A C 1
ATOM 2916 O O . ASP A 1 355 ? 9.258 7.341 -34.755 1.00 80.00 355 ASP A O 1
ATOM 2920 N N . SER A 1 356 ? 10.755 8.938 -34.266 1.00 79.12 356 SER A N 1
ATOM 2921 C CA . SER A 1 356 ? 11.067 9.292 -35.657 1.00 79.12 356 SER A CA 1
ATOM 2922 C C . SER A 1 356 ? 12.146 8.419 -36.309 1.00 79.12 356 SER A C 1
ATOM 2924 O O . SER A 1 356 ? 12.327 8.480 -37.525 1.00 79.12 356 SER A O 1
ATOM 2926 N N . THR A 1 357 ? 12.871 7.611 -35.529 1.00 74.38 357 THR A N 1
ATOM 2927 C CA . THR A 1 357 ? 13.946 6.745 -36.031 1.00 74.38 357 THR A CA 1
ATOM 2928 C C . THR A 1 357 ? 13.398 5.352 -36.347 1.00 74.38 357 THR A C 1
ATOM 2930 O O . THR A 1 357 ? 12.979 4.609 -35.467 1.00 74.38 357 THR A O 1
ATOM 2933 N N . SER A 1 358 ? 13.427 4.970 -37.624 1.00 54.94 358 SER A N 1
ATOM 2934 C CA . SER A 1 358 ? 12.839 3.730 -38.163 1.00 54.94 358 SER A CA 1
ATOM 2935 C C . SER A 1 358 ? 13.651 2.453 -37.895 1.00 54.94 358 SER A C 1
ATOM 2937 O O . SER A 1 358 ? 13.470 1.455 -38.588 1.00 54.94 358 SER A O 1
ATOM 2939 N N . VAL A 1 359 ? 14.580 2.479 -36.935 1.00 53.47 359 VAL A N 1
ATOM 2940 C CA . VAL A 1 359 ? 15.469 1.343 -36.615 1.00 53.47 359 VAL A CA 1
ATOM 2941 C C . VAL A 1 359 ? 14.811 0.357 -35.630 1.00 53.47 359 VAL A C 1
ATOM 2943 O O . VAL A 1 359 ? 15.411 -0.654 -35.273 1.00 53.47 359 VAL A O 1
ATOM 2946 N N . ILE A 1 360 ? 13.564 0.615 -35.216 1.00 46.22 360 ILE A N 1
ATOM 2947 C CA . ILE A 1 360 ? 12.786 -0.242 -34.308 1.00 46.22 360 ILE A CA 1
ATOM 2948 C C . ILE A 1 360 ? 11.489 -0.685 -34.969 1.00 46.22 360 ILE A C 1
ATOM 2950 O O . ILE A 1 360 ? 10.780 0.201 -35.499 1.00 46.22 360 ILE A O 1
#

Sequence (360 aa):
MQFSYFYLSIVFLLFSSSWTYVVNEQDGKWSWSNAKHLTRSNWTSSLKANNNSSKIHHAVWFIYNYLNYCGYCKRFKPIWESAAQYAAGWSRFIKIGAYDCASESASEHDICQDDAYPQWRIYCPLTNSTQLAFDSDRQTADTKPEDILIWSIKKMNKIAHQCYGKSWPIRDVIEPKNIDDLNNLIPKRIKQFQLFVSDDILLYSLYVLNNSKTVSQEPIYRLAVKNSITQDTGIWKGMKNDDGQISLEQVNSTKTTDQFVLNKKVISHANQSLEKKIGSLKPTLTDIDSAVVWMIKNDLHRKLPKLFDEVKAWLNVVYTYYPGSDNMHNFLHDLINFMSNRTTLSSNELKHYIDSTSVI

Radius of gyration: 26.98 Å; chains: 1; bounding box: 80×45×76 Å

Foldseek 3Di:
DPPVVVVVVVVCVVCVVPPDDQPPVPPPDPDADQAAEDEPVCPCVVQAFDPPDPDGQKAKEKEKEAEPRDPLRVLCRLQLSVLSVVLSLLRSHYHYHYYHCLDPRRCPDPVNLDPDDTKIFIWAHDNPDIDTQDIDDDDDSPDGSVNVVLVVLVSCVVCVCVRPNCPAPDDDADQQQEQVSVLVVDDLPQFKAKEQEDPDSSVSNVVCSNCVVCCVNHPYHYYYCVRDNDVDGGMWMWGQDNVSGIDIDGDPCPPPVVVVVVVVVVRVPSPPPPPPPRPDDDHDLVSLLCVVLSCLQGPVLSCFPVCLVVVLVVLVVCLVPPPHDPLSNVVSVVLNVVSVPDPGDHSVRSNVVSVPDPSD